Protein AF-A0A397E4D4-F1 (afdb_monomer)

InterPro domains:
  IPR000210 BTB/POZ domain [PF00651] (45-103)
  IPR000210 BTB/POZ domain [PS50097] (20-102)
  IPR011333 SKP1/BTB/POZ domain superfamily [G3DSA:3.30.710.10] (6-192)
  IPR011333 SKP1/BTB/POZ domain superfamily [SSF54695] (12-157)

Nearest PDB structures (foldseek):
  4c93-assembly1_A  TM=3.940E-01  e=4.025E-01  Saccharomyces cerevisiae
  4c8s-assembly1_B  TM=3.804E-01  e=5.516E-01  Saccharomyces cerevisiae
  4c8h-assembly1_A  TM=3.240E-01  e=3.438E-01  Saccharomyces cerevisiae
  8w7s-assembly1_H  TM=4.533E-01  e=1.279E+00  Saccharomyces cerevisiae S288C
  8kg8-assembly1_H  TM=3.779E-01  e=1.663E+00  Saccharomyces cerevisiae S2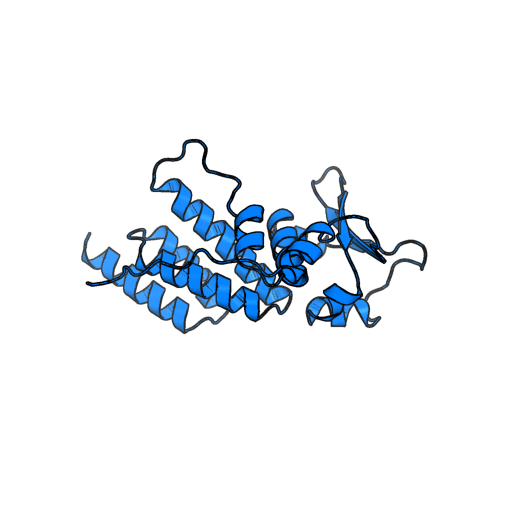88C

Structure (mmCIF, N/CA/C/O backbone):
data_AF-A0A397E4D4-F1
#
_entry.id   AF-A0A397E4D4-F1
#
loop_
_atom_site.group_PDB
_atom_site.id
_atom_site.type_symbol
_atom_site.label_atom_id
_atom_site.label_alt_id
_atom_site.label_comp_id
_atom_site.label_asym_id
_atom_site.label_entity_id
_atom_site.label_seq_id
_atom_site.pdbx_PDB_ins_code
_atom_site.Cartn_x
_atom_site.Cartn_y
_atom_site.Cartn_z
_atom_site.occupancy
_atom_site.B_iso_or_equiv
_atom_site.auth_seq_id
_atom_site.auth_comp_id
_atom_site.auth_asym_id
_atom_site.auth_atom_id
_atom_site.pdbx_PDB_model_num
ATOM 1 N N . MET A 1 1 ? 21.322 -6.255 40.403 1.00 33.38 1 MET A N 1
ATOM 2 C CA . MET A 1 1 ? 21.369 -5.119 39.459 1.00 33.38 1 MET A CA 1
ATOM 3 C C . MET A 1 1 ? 20.425 -5.434 38.308 1.00 33.38 1 MET A C 1
ATOM 5 O O . MET A 1 1 ? 20.659 -6.403 37.604 1.00 33.38 1 MET A O 1
ATOM 9 N N . ARG A 1 2 ? 19.295 -4.723 38.205 1.00 37.31 2 ARG A N 1
ATOM 10 C CA . ARG A 1 2 ? 18.320 -4.894 37.116 1.00 37.31 2 ARG A CA 1
ATOM 11 C C . ARG A 1 2 ? 18.768 -4.017 35.950 1.00 37.31 2 ARG A C 1
ATOM 13 O O . ARG A 1 2 ? 18.667 -2.799 36.045 1.00 37.31 2 ARG A O 1
ATOM 20 N N . THR A 1 3 ? 19.290 -4.625 34.894 1.00 39.25 3 THR A N 1
ATOM 21 C CA . THR A 1 3 ? 19.550 -3.940 33.626 1.00 39.25 3 THR A CA 1
ATOM 22 C C . THR A 1 3 ? 18.224 -3.724 32.897 1.00 39.25 3 THR A C 1
ATOM 24 O O . THR A 1 3 ? 17.361 -4.602 32.849 1.00 39.25 3 THR A O 1
ATOM 27 N N . GLY A 1 4 ? 18.022 -2.484 32.456 1.00 36.06 4 GLY A N 1
ATOM 28 C CA . GLY A 1 4 ? 16.760 -1.964 31.949 1.00 36.06 4 GLY A CA 1
ATOM 29 C C . GLY A 1 4 ? 16.310 -2.613 30.643 1.00 36.06 4 GLY A C 1
ATOM 30 O O . GLY A 1 4 ? 17.111 -2.994 29.794 1.00 36.06 4 GLY A O 1
ATOM 31 N N . ARG A 1 5 ? 14.987 -2.691 30.477 1.00 41.19 5 ARG A N 1
ATOM 32 C CA . ARG A 1 5 ? 14.346 -2.951 29.187 1.00 41.19 5 ARG A CA 1
ATOM 33 C C . ARG A 1 5 ? 14.555 -1.718 28.312 1.00 41.19 5 ARG A C 1
ATOM 35 O O . ARG A 1 5 ? 13.825 -0.740 28.447 1.00 41.19 5 ARG A O 1
ATOM 42 N N . HIS A 1 6 ? 15.539 -1.763 27.424 1.00 39.69 6 HIS A N 1
ATOM 43 C CA . HIS A 1 6 ? 15.533 -0.889 26.261 1.00 39.69 6 HIS A CA 1
ATOM 44 C C . HIS A 1 6 ? 14.439 -1.399 25.323 1.00 39.69 6 HIS A C 1
ATOM 46 O O . HIS A 1 6 ? 14.544 -2.484 24.757 1.00 39.69 6 HIS A O 1
ATOM 52 N N . CYS A 1 7 ? 13.350 -0.640 25.223 1.00 42.16 7 CYS A N 1
ATOM 53 C CA . CYS A 1 7 ? 12.415 -0.751 24.114 1.00 42.16 7 CYS A CA 1
ATOM 54 C C . CYS A 1 7 ? 13.240 -0.544 22.834 1.00 42.16 7 CYS A C 1
ATOM 56 O O . CYS A 1 7 ? 13.780 0.543 22.628 1.00 42.16 7 CYS A O 1
ATOM 58 N N . GLY A 1 8 ? 13.460 -1.613 22.066 1.00 39.47 8 GLY A N 1
ATOM 59 C CA . GLY A 1 8 ? 14.306 -1.579 20.879 1.00 39.47 8 GLY A CA 1
ATOM 60 C C . GLY A 1 8 ? 13.743 -0.590 19.867 1.00 39.47 8 GLY A C 1
ATOM 61 O O . GLY A 1 8 ? 12.616 -0.750 19.405 1.00 39.47 8 GLY A O 1
ATOM 62 N N . ARG A 1 9 ? 14.525 0.439 19.531 1.00 49.16 9 ARG A N 1
ATOM 63 C CA . ARG A 1 9 ? 14.296 1.253 18.335 1.00 49.16 9 ARG A CA 1
ATOM 64 C C . ARG A 1 9 ? 14.274 0.277 17.157 1.00 49.16 9 ARG A C 1
ATOM 66 O O . ARG A 1 9 ? 15.190 -0.534 17.051 1.00 49.16 9 ARG A O 1
ATOM 73 N N . LEU A 1 10 ? 13.223 0.290 16.340 1.00 57.16 10 LEU A N 1
ATOM 74 C CA . LEU A 1 10 ? 13.163 -0.544 15.139 1.00 57.16 10 LEU A CA 1
ATOM 75 C C . LEU A 1 10 ? 14.370 -0.172 14.264 1.00 57.16 10 LEU A C 1
ATOM 77 O O . LEU A 1 10 ? 14.475 0.964 13.811 1.00 57.16 10 LEU A O 1
ATOM 81 N N . VAL A 1 11 ? 15.326 -1.090 14.120 1.00 64.12 11 VAL A N 1
ATOM 82 C CA . VAL A 1 11 ? 16.494 -0.915 13.253 1.00 64.12 11 VAL A CA 1
ATOM 83 C C . VAL A 1 11 ? 16.110 -1.484 11.894 1.00 64.12 11 VAL A C 1
ATOM 85 O O . VAL A 1 11 ? 15.796 -2.668 11.788 1.00 64.12 11 VAL A O 1
ATOM 88 N N . THR A 1 12 ? 16.072 -0.621 10.883 1.00 73.38 12 THR A N 1
ATOM 89 C CA . THR A 1 12 ? 15.883 -1.013 9.481 1.00 73.38 12 THR A CA 1
ATOM 90 C C . THR A 1 12 ? 17.111 -1.810 9.015 1.00 73.38 12 THR A C 1
ATOM 92 O O . THR A 1 12 ? 18.225 -1.571 9.490 1.00 73.38 12 THR A O 1
ATOM 95 N N . SER A 1 13 ? 16.922 -2.820 8.165 1.00 84.25 13 SER A N 1
ATOM 96 C CA . SER A 1 13 ? 18.050 -3.605 7.651 1.00 84.25 13 SER A CA 1
ATOM 97 C C . SER A 1 13 ? 18.847 -2.778 6.641 1.00 84.25 13 SER A C 1
ATOM 99 O O . SER A 1 13 ? 18.295 -1.886 6.002 1.00 84.25 13 SER A O 1
ATOM 101 N N . THR A 1 14 ? 20.129 -3.098 6.450 1.00 86.75 14 THR A N 1
ATOM 102 C CA . THR A 1 14 ? 20.945 -2.450 5.408 1.00 86.75 14 THR A CA 1
ATOM 103 C C . THR A 1 14 ? 20.308 -2.616 4.031 1.00 86.75 14 THR A C 1
ATOM 105 O O . THR A 1 14 ? 20.205 -1.657 3.287 1.00 86.75 14 THR A O 1
ATOM 108 N N . PHE A 1 15 ? 19.754 -3.798 3.747 1.00 87.75 15 PHE A N 1
ATOM 109 C CA . PHE A 1 15 ? 19.008 -4.043 2.515 1.00 87.75 15 PHE A CA 1
ATOM 110 C C . PHE A 1 15 ? 17.807 -3.101 2.353 1.00 87.75 15 PHE A C 1
ATOM 112 O O . PHE A 1 15 ? 17.616 -2.542 1.283 1.00 87.75 15 PHE A O 1
ATOM 119 N N . ALA A 1 16 ? 16.998 -2.905 3.399 1.00 87.56 16 ALA A N 1
ATOM 120 C CA . ALA A 1 16 ? 15.841 -2.016 3.322 1.00 87.56 16 ALA A CA 1
ATOM 121 C C . ALA A 1 16 ? 16.255 -0.551 3.116 1.00 87.56 16 ALA A C 1
ATOM 123 O O . ALA A 1 16 ? 15.576 0.163 2.388 1.00 87.56 16 ALA A O 1
ATOM 124 N N . GLN A 1 17 ? 17.373 -0.123 3.710 1.00 87.62 17 GLN A N 1
ATOM 125 C CA . GLN A 1 17 ? 17.945 1.210 3.486 1.00 87.62 17 GLN A CA 1
ATOM 126 C C . GLN A 1 17 ? 18.444 1.378 2.050 1.00 87.62 17 GLN A C 1
ATOM 128 O O . GLN A 1 17 ? 18.128 2.374 1.402 1.00 87.62 17 GLN A O 1
ATOM 133 N N . ASP A 1 18 ? 19.179 0.389 1.542 1.00 90.94 18 ASP A N 1
ATOM 134 C CA . ASP A 1 18 ? 19.688 0.397 0.172 1.00 90.94 18 ASP A CA 1
ATOM 135 C C . ASP A 1 18 ? 18.515 0.431 -0.820 1.00 90.94 18 ASP A C 1
ATOM 137 O O . ASP A 1 18 ? 18.470 1.283 -1.705 1.00 90.94 18 ASP A O 1
ATOM 141 N N . MET A 1 19 ? 17.497 -0.410 -0.613 1.00 92.62 19 MET A N 1
ATOM 142 C CA . MET A 1 19 ? 16.293 -0.426 -1.447 1.00 92.62 19 MET A CA 1
ATOM 143 C C . MET A 1 19 ? 15.463 0.854 -1.333 1.00 92.62 19 MET A C 1
ATOM 145 O O . MET A 1 19 ? 14.856 1.265 -2.318 1.00 92.62 19 MET A O 1
ATOM 149 N N . ALA A 1 20 ? 15.449 1.517 -0.173 1.00 90.31 20 ALA A N 1
ATOM 150 C CA . ALA A 1 20 ? 14.788 2.810 -0.017 1.00 90.31 20 ALA A CA 1
ATOM 151 C C . ALA A 1 20 ? 15.443 3.905 -0.873 1.00 90.31 20 ALA A C 1
ATOM 153 O O . ALA A 1 20 ? 14.743 4.813 -1.310 1.00 90.31 20 ALA A O 1
ATOM 154 N N . SER A 1 21 ? 16.753 3.814 -1.140 1.00 90.06 21 SER A N 1
ATOM 155 C CA . SER A 1 21 ? 17.476 4.801 -1.957 1.00 90.06 21 SER A CA 1
ATOM 156 C C . SER A 1 21 ? 17.149 4.737 -3.456 1.00 90.06 21 SER A C 1
ATOM 158 O O . SER A 1 21 ? 17.231 5.753 -4.141 1.00 90.06 21 SER A O 1
ATOM 160 N N . VAL A 1 22 ? 16.734 3.566 -3.949 1.00 92.62 22 VAL A N 1
ATOM 161 C CA . VAL A 1 22 ? 16.299 3.338 -5.343 1.00 92.62 22 VAL A CA 1
ATOM 162 C C . VAL A 1 22 ? 14.776 3.326 -5.502 1.00 92.62 22 VAL A C 1
ATOM 164 O O . VAL A 1 22 ? 14.260 3.410 -6.617 1.00 92.62 22 VAL A O 1
ATOM 167 N N . ALA A 1 23 ? 14.023 3.231 -4.408 1.00 91.75 23 ALA A N 1
ATOM 168 C CA . ALA A 1 23 ? 12.570 3.276 -4.451 1.00 91.75 23 ALA A CA 1
ATOM 169 C C . ALA A 1 23 ? 12.077 4.636 -4.968 1.00 91.75 23 ALA A C 1
ATOM 171 O O . ALA A 1 23 ? 12.517 5.687 -4.510 1.00 91.75 23 ALA A O 1
ATOM 172 N N . LEU A 1 24 ? 11.134 4.606 -5.917 1.00 91.88 24 LEU A N 1
ATOM 173 C CA . LEU A 1 24 ? 10.521 5.801 -6.512 1.00 91.88 24 LEU A CA 1
ATOM 174 C C . LEU A 1 24 ? 11.521 6.759 -7.189 1.00 91.88 24 LEU A C 1
ATOM 176 O O . LEU A 1 24 ? 11.182 7.915 -7.457 1.00 91.88 24 LEU A O 1
ATOM 180 N N . THR A 1 25 ? 12.727 6.292 -7.519 1.00 93.31 25 THR A N 1
ATOM 181 C CA . THR A 1 25 ? 13.698 7.045 -8.319 1.00 93.31 25 THR A CA 1
ATOM 182 C C . THR A 1 25 ? 13.733 6.518 -9.752 1.00 93.31 25 THR A C 1
ATOM 184 O O . THR A 1 25 ? 13.323 5.397 -10.040 1.00 93.31 25 THR A O 1
ATOM 187 N N . ALA A 1 26 ? 14.208 7.345 -10.685 1.00 92.94 26 ALA A N 1
ATOM 188 C CA . ALA A 1 26 ? 14.376 6.938 -12.081 1.00 92.94 26 ALA A CA 1
ATOM 189 C C . ALA A 1 26 ? 15.614 6.045 -12.302 1.00 92.94 26 ALA A C 1
ATOM 191 O O . ALA A 1 26 ? 15.879 5.628 -13.429 1.00 92.94 26 ALA A O 1
ATOM 192 N N . GLU A 1 27 ? 16.404 5.790 -11.257 1.00 93.38 27 GLU A N 1
ATOM 193 C CA . GLU A 1 27 ? 17.611 4.980 -11.347 1.00 93.38 27 GLU A CA 1
ATOM 194 C C . GLU A 1 27 ? 17.226 3.523 -11.618 1.00 93.38 27 GLU A C 1
ATOM 196 O O . GLU A 1 27 ? 16.555 2.916 -10.803 1.00 93.38 27 GLU A O 1
ATOM 201 N N . PHE A 1 28 ? 17.629 2.985 -12.776 1.00 89.94 28 PHE A N 1
ATOM 202 C CA . PHE A 1 28 ? 17.273 1.644 -13.275 1.00 89.94 28 PHE A CA 1
ATOM 203 C C . PHE A 1 28 ? 15.773 1.366 -13.472 1.00 89.94 28 PHE A C 1
ATOM 205 O O . PHE A 1 28 ? 15.412 0.227 -13.777 1.00 89.94 28 PHE A O 1
ATOM 212 N N . ALA A 1 29 ? 14.917 2.387 -13.380 1.00 92.62 29 ALA A N 1
ATOM 213 C CA . ALA A 1 29 ? 13.488 2.240 -13.612 1.00 92.62 29 ALA A CA 1
ATOM 214 C C . ALA A 1 29 ? 13.212 1.737 -15.038 1.00 92.62 29 ALA A C 1
ATOM 216 O O . ALA A 1 29 ? 13.740 2.264 -16.022 1.00 92.62 29 ALA A O 1
ATOM 217 N N . ASP A 1 30 ? 12.371 0.714 -15.143 1.00 90.81 30 ASP A N 1
ATOM 218 C CA . ASP A 1 30 ? 11.963 0.077 -16.399 1.00 90.81 30 ASP A CA 1
ATOM 219 C C . ASP A 1 30 ? 10.449 0.198 -16.646 1.00 90.81 30 ASP A C 1
ATOM 221 O O . ASP A 1 30 ? 9.927 -0.323 -17.635 1.00 90.81 30 ASP A O 1
ATOM 225 N N . THR A 1 31 ? 9.737 0.899 -15.759 1.00 91.00 31 THR A N 1
ATOM 226 C CA . THR A 1 31 ? 8.322 1.240 -15.896 1.00 91.00 31 THR A CA 1
ATOM 227 C C . THR A 1 31 ? 7.971 2.491 -15.086 1.00 91.00 31 THR A C 1
ATOM 229 O O . THR A 1 31 ? 8.672 2.862 -14.143 1.00 91.00 31 THR A O 1
ATOM 232 N N . TRP A 1 32 ? 6.882 3.158 -15.464 1.00 93.56 32 TRP A N 1
ATOM 233 C CA . TRP A 1 32 ? 6.385 4.368 -14.814 1.00 93.56 32 TRP A CA 1
ATOM 234 C C . TRP A 1 32 ? 4.891 4.232 -14.566 1.00 93.56 32 TRP A C 1
ATOM 236 O O . TRP A 1 32 ? 4.182 3.640 -15.371 1.00 93.56 32 TRP A O 1
ATOM 246 N N . PHE A 1 33 ? 4.394 4.803 -13.479 1.00 93.50 33 PHE A N 1
ATOM 247 C CA . PHE A 1 33 ? 2.968 5.003 -13.279 1.00 93.50 33 PHE A CA 1
ATOM 248 C C . PHE A 1 33 ? 2.602 6.434 -13.631 1.00 93.50 33 PHE A C 1
ATOM 250 O O . PHE A 1 33 ? 3.223 7.371 -13.134 1.00 93.50 33 PHE A O 1
ATOM 257 N N . ASP A 1 34 ? 1.575 6.584 -14.454 1.00 92.88 34 ASP A N 1
ATOM 258 C CA . ASP A 1 34 ? 1.010 7.870 -14.827 1.00 92.88 34 ASP A CA 1
ATOM 259 C C . ASP A 1 34 ? -0.222 8.116 -13.949 1.00 92.88 34 ASP A C 1
ATOM 261 O O . ASP A 1 34 ? -1.277 7.501 -14.147 1.00 92.88 34 ASP A O 1
ATOM 265 N N . TRP A 1 35 ? -0.072 8.987 -12.951 1.00 92.56 35 TRP A N 1
ATOM 266 C CA . TRP A 1 35 ? -1.125 9.340 -12.002 1.00 92.56 35 TRP A CA 1
ATOM 267 C C . TRP A 1 35 ? -1.724 10.713 -12.335 1.00 92.56 35 TRP A C 1
ATOM 269 O O . TRP A 1 35 ? -0.981 11.693 -12.333 1.00 92.56 35 TRP A O 1
ATOM 279 N N . PRO A 1 36 ? -3.032 10.837 -12.613 1.00 90.12 36 PRO A N 1
ATOM 280 C CA . PRO A 1 36 ? -3.638 12.142 -12.873 1.00 90.12 36 PRO A CA 1
ATOM 281 C C . PRO A 1 36 ? -3.675 12.967 -11.577 1.00 90.12 36 PRO A C 1
ATOM 283 O O . PRO A 1 36 ? -4.245 12.536 -10.578 1.00 90.12 36 PRO A O 1
ATOM 286 N N . ALA A 1 37 ? -3.007 14.119 -11.580 1.00 75.81 37 ALA A N 1
ATOM 287 C CA . ALA A 1 37 ? -2.856 14.991 -10.416 1.00 75.81 37 ALA A CA 1
ATOM 288 C C . ALA A 1 37 ? -4.060 15.929 -10.225 1.00 75.81 37 ALA A C 1
ATOM 290 O O . ALA A 1 37 ? -4.366 16.309 -9.097 1.00 75.81 37 ALA A O 1
ATOM 291 N N . ASP A 1 38 ? -4.714 16.310 -11.325 1.00 71.62 38 ASP A N 1
ATOM 292 C CA . ASP A 1 38 ? -5.811 17.276 -11.375 1.00 71.62 38 ASP A CA 1
ATOM 293 C C . ASP A 1 38 ? -6.651 17.140 -12.664 1.00 71.62 38 ASP A C 1
ATOM 295 O O . ASP A 1 38 ? -6.307 16.403 -13.595 1.00 71.62 38 ASP A O 1
ATOM 299 N N . ASP A 1 39 ? -7.766 17.877 -12.716 1.00 65.44 39 ASP A N 1
ATOM 300 C CA . ASP A 1 39 ? -8.645 17.983 -13.891 1.00 65.44 39 ASP A CA 1
ATOM 301 C C . ASP A 1 39 ? -7.986 18.733 -15.071 1.00 65.44 39 ASP A C 1
ATOM 303 O O . ASP A 1 39 ? -8.475 18.660 -16.201 1.00 65.44 39 ASP A O 1
ATOM 307 N N . ASP A 1 40 ? -6.864 19.425 -14.832 1.00 68.50 40 ASP A N 1
ATOM 308 C CA . ASP A 1 40 ? -6.110 20.182 -15.841 1.00 68.50 40 ASP A CA 1
ATOM 309 C C . ASP A 1 40 ? -5.211 19.276 -16.708 1.00 68.50 40 ASP A C 1
ATOM 311 O O . ASP A 1 40 ? -4.554 19.736 -17.650 1.00 68.50 40 ASP A O 1
ATOM 315 N N . GLY A 1 41 ? -5.214 17.967 -16.433 1.00 69.56 41 GLY A N 1
ATOM 316 C CA . GLY A 1 41 ? -4.484 16.960 -17.197 1.00 69.56 41 GLY A CA 1
ATOM 317 C C . GLY A 1 41 ? -3.013 16.844 -16.804 1.00 69.56 41 GLY A C 1
ATOM 318 O O . GLY A 1 41 ? -2.234 16.245 -17.555 1.00 69.56 41 GLY A O 1
ATOM 319 N N . LEU A 1 42 ? -2.611 17.393 -15.652 1.00 81.31 42 LEU A N 1
ATOM 320 C CA . LEU A 1 42 ? -1.273 17.178 -15.120 1.00 81.31 42 LEU A CA 1
ATOM 321 C C . LEU A 1 42 ? -1.136 15.722 -14.661 1.00 81.31 42 LEU A C 1
ATOM 323 O O . LEU A 1 42 ? -2.008 15.163 -14.000 1.00 81.31 42 LEU A O 1
ATOM 327 N N . VAL A 1 43 ? -0.010 15.099 -15.005 1.00 88.31 43 VAL A N 1
ATOM 328 C CA . VAL A 1 43 ? 0.281 13.706 -14.654 1.00 88.31 43 VAL A CA 1
ATOM 329 C C . VAL A 1 43 ? 1.521 13.656 -13.772 1.00 88.31 43 VAL A C 1
ATOM 331 O O . VAL A 1 43 ? 2.602 14.084 -14.183 1.00 88.31 43 VAL A O 1
ATOM 334 N N . VAL A 1 44 ? 1.386 13.093 -12.572 1.00 91.19 44 VAL A N 1
ATOM 335 C CA . VAL A 1 44 ? 2.523 12.691 -11.741 1.00 91.19 44 VAL A CA 1
ATOM 336 C C . VAL A 1 44 ? 3.064 11.376 -12.291 1.00 91.19 44 VAL A C 1
ATOM 338 O O . VAL A 1 44 ? 2.392 10.347 -12.236 1.00 91.19 44 VAL A O 1
ATOM 341 N N . LYS A 1 45 ? 4.293 11.407 -12.814 1.00 92.56 45 LYS A N 1
ATOM 342 C CA . LYS A 1 45 ? 5.019 10.196 -13.208 1.00 92.56 45 LYS A CA 1
ATOM 343 C C . LYS A 1 45 ? 5.781 9.619 -12.024 1.00 92.56 45 LYS A C 1
ATOM 345 O O . LYS A 1 45 ? 6.649 10.286 -11.464 1.00 92.56 45 LYS A O 1
ATOM 350 N N . ILE A 1 46 ? 5.494 8.368 -11.684 1.00 94.50 46 ILE A N 1
ATOM 351 C CA . ILE A 1 46 ? 6.132 7.654 -10.575 1.00 94.50 46 ILE A CA 1
ATOM 352 C C . ILE A 1 46 ? 6.981 6.521 -11.160 1.00 94.50 46 ILE A C 1
ATOM 354 O O . ILE A 1 46 ? 6.414 5.573 -11.703 1.00 94.50 46 ILE A O 1
ATOM 358 N N . PRO A 1 47 ? 8.318 6.594 -11.099 1.00 95.19 47 PRO 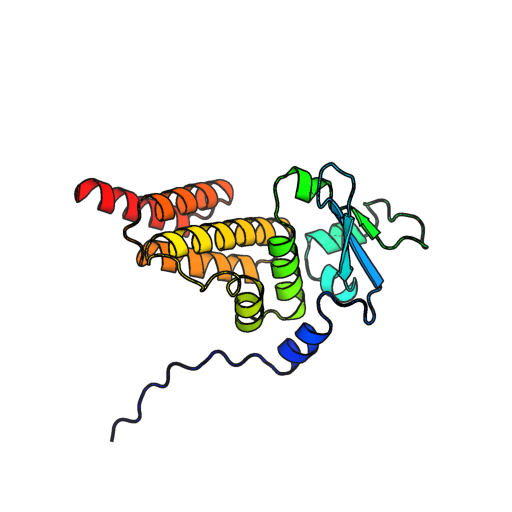A N 1
ATOM 359 C CA . PRO A 1 47 ? 9.173 5.537 -11.626 1.00 95.19 47 PRO A CA 1
ATOM 360 C C . PRO A 1 47 ? 9.127 4.290 -10.730 1.00 95.19 47 PRO A C 1
ATOM 362 O O . PRO A 1 47 ? 8.979 4.383 -9.507 1.00 95.19 47 PRO A O 1
ATOM 365 N N . ALA A 1 48 ? 9.255 3.115 -11.342 1.00 95.31 48 ALA A N 1
ATOM 366 C CA . ALA A 1 48 ? 9.268 1.842 -10.639 1.00 95.31 48 ALA A CA 1
ATOM 367 C C . ALA A 1 48 ? 10.058 0.765 -11.402 1.00 95.31 48 ALA A C 1
ATOM 369 O O . ALA A 1 48 ? 10.514 0.961 -12.528 1.00 95.31 48 ALA A O 1
ATOM 370 N N . HIS A 1 49 ? 10.198 -0.392 -10.755 1.00 94.06 49 HIS A N 1
ATOM 371 C CA . HIS A 1 49 ? 10.947 -1.538 -11.243 1.00 94.06 49 HIS A CA 1
ATOM 372 C C . HIS A 1 49 ? 10.028 -2.751 -11.341 1.00 94.06 49 HIS A C 1
ATOM 374 O O . HIS A 1 49 ? 9.530 -3.240 -10.321 1.00 94.06 49 HIS A O 1
ATOM 380 N N . ARG A 1 50 ? 9.830 -3.288 -12.546 1.00 92.25 50 ARG A N 1
ATOM 381 C CA . ARG A 1 50 ? 8.946 -4.439 -12.802 1.00 92.25 50 ARG A CA 1
ATOM 382 C C . ARG A 1 50 ? 9.307 -5.642 -11.937 1.00 92.25 50 ARG A C 1
ATOM 384 O O . ARG A 1 50 ? 8.412 -6.330 -11.460 1.00 92.25 50 ARG A O 1
ATOM 391 N N . VAL A 1 51 ? 10.602 -5.861 -11.687 1.00 91.94 51 VAL A N 1
ATOM 392 C CA . VAL A 1 51 ? 11.085 -6.953 -10.825 1.00 91.94 51 VAL A CA 1
ATOM 393 C C . VAL A 1 51 ? 10.551 -6.857 -9.393 1.00 91.94 51 VAL A C 1
ATOM 395 O O . VAL A 1 51 ? 10.223 -7.881 -8.809 1.00 91.94 51 VAL A O 1
ATOM 398 N N . VAL A 1 52 ? 10.404 -5.644 -8.850 1.00 94.50 52 VAL A N 1
ATOM 399 C CA . VAL A 1 52 ? 9.822 -5.423 -7.516 1.00 94.50 52 VAL A CA 1
ATOM 400 C C . VAL A 1 52 ? 8.300 -5.525 -7.583 1.00 94.50 52 VAL A C 1
ATOM 402 O O . VAL A 1 52 ? 7.673 -6.123 -6.713 1.00 94.50 52 VAL A O 1
ATOM 405 N N . LEU A 1 53 ? 7.691 -4.970 -8.635 1.00 93.62 53 LEU A N 1
ATOM 406 C CA . LEU A 1 53 ? 6.237 -4.948 -8.793 1.00 93.62 53 LEU A CA 1
ATOM 407 C C . LEU A 1 53 ? 5.629 -6.351 -8.917 1.00 93.62 53 LEU A C 1
ATOM 409 O O . LEU A 1 53 ? 4.572 -6.601 -8.343 1.00 93.62 53 LEU A O 1
ATOM 413 N N . CYS A 1 54 ? 6.291 -7.271 -9.620 1.00 91.44 54 CYS A N 1
ATOM 414 C CA . CYS A 1 54 ? 5.804 -8.638 -9.836 1.00 91.44 54 CYS A CA 1
ATOM 415 C C . CYS A 1 54 ? 5.609 -9.461 -8.549 1.00 91.44 54 CYS A C 1
ATOM 417 O O . CYS A 1 54 ? 4.937 -10.488 -8.600 1.00 91.44 54 CYS A O 1
ATOM 419 N N . GLU A 1 55 ? 6.144 -9.020 -7.409 1.00 90.94 55 GLU A N 1
ATOM 420 C CA . GLU A 1 55 ? 5.879 -9.646 -6.107 1.00 90.94 55 GLU A CA 1
ATOM 421 C C . GLU A 1 55 ? 4.439 -9.397 -5.621 1.00 90.94 55 GLU A C 1
ATOM 423 O O . GLU A 1 55 ? 3.896 -10.186 -4.847 1.00 90.94 55 GLU A O 1
ATOM 428 N N . ALA A 1 56 ? 3.786 -8.325 -6.085 1.00 94.00 56 ALA A N 1
ATOM 429 C CA . ALA A 1 56 ? 2.389 -8.049 -5.769 1.00 94.00 56 ALA A CA 1
ATOM 430 C C . ALA A 1 56 ? 1.449 -8.701 -6.800 1.00 94.00 56 ALA A C 1
ATOM 432 O O . ALA A 1 56 ? 1.586 -8.443 -8.002 1.00 94.00 56 ALA A O 1
ATOM 433 N N . PRO A 1 57 ? 0.427 -9.470 -6.370 1.00 93.12 57 PRO A N 1
ATOM 434 C CA . PRO A 1 57 ? -0.503 -10.148 -7.278 1.00 93.12 57 PRO A CA 1
ATOM 435 C C . PRO A 1 57 ? -1.189 -9.221 -8.289 1.00 93.12 57 PRO A C 1
ATOM 437 O O . PRO A 1 57 ? -1.407 -9.610 -9.443 1.00 93.12 57 PRO A O 1
ATOM 440 N N . TYR A 1 58 ? -1.513 -7.994 -7.869 1.00 92.12 58 TYR A N 1
ATOM 441 C CA . TYR A 1 58 ? -2.131 -6.982 -8.724 1.00 92.12 58 TYR A CA 1
ATOM 442 C C . TYR A 1 58 ? -1.235 -6.634 -9.921 1.00 92.12 58 TYR A C 1
ATOM 444 O O . TYR A 1 58 ? -1.648 -6.769 -11.077 1.00 92.12 58 TYR A O 1
ATOM 452 N N . PHE A 1 59 ? 0.020 -6.259 -9.661 1.00 92.00 59 PHE A N 1
ATOM 453 C CA . PHE A 1 59 ? 0.953 -5.885 -10.720 1.00 92.00 59 PHE A CA 1
ATOM 454 C C . PHE A 1 59 ? 1.449 -7.093 -11.509 1.00 92.00 59 PHE A C 1
ATOM 456 O O . PHE A 1 59 ? 1.575 -6.990 -12.724 1.00 92.00 59 PHE A O 1
ATOM 463 N N . ALA A 1 60 ? 1.646 -8.255 -10.882 1.00 90.19 60 ALA A N 1
ATOM 464 C CA . ALA A 1 60 ? 1.952 -9.490 -11.604 1.00 90.19 60 ALA A CA 1
ATOM 465 C C . ALA A 1 60 ? 0.880 -9.792 -12.665 1.00 90.19 60 ALA A C 1
ATOM 467 O O . ALA A 1 60 ? 1.192 -10.085 -13.821 1.00 90.19 60 ALA A O 1
ATOM 468 N N . SER A 1 61 ? -0.397 -9.642 -12.298 1.00 88.19 61 SER A N 1
ATOM 469 C CA . SER A 1 61 ? -1.520 -9.817 -13.223 1.00 88.19 61 SER A CA 1
ATOM 470 C C . SER A 1 61 ? -1.516 -8.760 -14.329 1.00 88.19 61 SER A C 1
ATOM 472 O O . SER A 1 61 ? -1.668 -9.108 -15.502 1.00 88.19 61 SER A O 1
ATOM 474 N N . MET A 1 62 ? -1.293 -7.492 -13.974 1.00 85.19 62 MET A N 1
ATOM 475 C CA . MET A 1 62 ? -1.211 -6.374 -14.920 1.00 85.19 62 MET A CA 1
ATOM 476 C C . MET A 1 62 ? -0.079 -6.561 -15.946 1.00 85.19 62 MET A C 1
ATOM 478 O O . MET A 1 62 ? -0.313 -6.446 -17.148 1.00 85.19 62 MET A O 1
ATOM 482 N N . LEU A 1 63 ? 1.122 -6.915 -15.479 1.00 83.06 63 LEU A N 1
ATOM 483 C CA . LEU A 1 63 ? 2.348 -7.047 -16.273 1.00 83.06 63 LEU A CA 1
ATOM 484 C C . LEU A 1 63 ? 2.431 -8.368 -17.057 1.00 83.06 63 LEU A C 1
ATOM 486 O O . LEU A 1 63 ? 3.226 -8.476 -17.987 1.00 83.06 63 LEU A O 1
ATOM 490 N N . SER A 1 64 ? 1.603 -9.367 -16.731 1.00 80.50 64 SER A N 1
ATOM 491 C CA . SER A 1 64 ? 1.554 -10.661 -17.439 1.00 80.50 64 SER A CA 1
ATOM 492 C C . SER A 1 64 ? 0.915 -10.615 -18.842 1.00 80.50 64 SER A C 1
ATOM 494 O O . SER A 1 64 ? 0.769 -11.655 -19.484 1.00 80.50 64 SER A O 1
ATOM 496 N N . GLY A 1 65 ? 0.551 -9.429 -19.349 1.00 64.44 65 GLY A N 1
ATOM 497 C CA . GLY A 1 65 ? 0.150 -9.230 -20.750 1.00 64.44 65 GLY A CA 1
ATOM 498 C C . GLY A 1 65 ? -1.357 -9.227 -21.027 1.00 64.44 65 GLY A C 1
ATOM 499 O O . GLY A 1 65 ? -1.767 -9.355 -22.179 1.00 64.44 65 GLY A O 1
ATOM 500 N N . ARG A 1 66 ? -2.207 -9.075 -20.000 1.00 55.62 66 ARG A N 1
ATOM 501 C CA . ARG A 1 66 ? -3.660 -8.848 -20.188 1.00 55.62 66 ARG A CA 1
ATOM 502 C C . ARG A 1 66 ? -4.041 -7.373 -20.300 1.00 55.62 66 ARG A C 1
ATOM 504 O O . ARG A 1 66 ? -5.116 -7.068 -20.810 1.00 55.62 66 ARG A O 1
ATOM 511 N N . PHE A 1 67 ? -3.175 -6.475 -19.845 1.00 55.66 67 PHE A N 1
ATOM 512 C CA . PHE A 1 67 ? -3.314 -5.040 -20.048 1.00 55.66 67 PHE A CA 1
ATOM 513 C C . PHE A 1 67 ? -2.492 -4.638 -21.272 1.00 55.66 67 PHE A C 1
ATOM 515 O O . PHE A 1 67 ? -1.378 -5.128 -21.447 1.00 55.66 67 PHE A O 1
ATOM 522 N N . ARG A 1 68 ? -3.053 -3.789 -22.147 1.00 53.06 68 ARG A N 1
ATOM 523 C CA . ARG A 1 68 ? -2.306 -3.190 -23.262 1.00 53.06 68 ARG A CA 1
ATOM 524 C C . ARG A 1 68 ? -1.146 -2.410 -22.652 1.00 53.06 68 ARG A C 1
ATOM 526 O O . ARG A 1 68 ? -1.350 -1.283 -22.217 1.00 53.06 68 ARG A O 1
ATOM 533 N N . GLU A 1 69 ? 0.044 -3.002 -22.631 1.00 53.53 69 GLU A N 1
ATOM 534 C CA . GLU A 1 69 ? 1.267 -2.211 -22.611 1.00 53.53 69 GLU A CA 1
ATOM 535 C C . GLU A 1 69 ? 1.117 -1.227 -23.778 1.00 53.53 69 GLU A C 1
ATOM 537 O O . GLU A 1 69 ? 0.857 -1.633 -24.922 1.00 53.53 69 GLU A O 1
ATOM 542 N N . ALA A 1 70 ? 1.169 0.075 -23.486 1.00 51.91 70 ALA A N 1
ATOM 543 C CA . ALA A 1 70 ? 1.441 1.040 -24.535 1.00 51.91 70 ALA A CA 1
ATOM 544 C C . ALA A 1 70 ? 2.724 0.567 -25.243 1.00 51.91 70 ALA A C 1
ATOM 546 O O . ALA A 1 70 ? 3.527 -0.168 -24.667 1.00 51.91 70 ALA A O 1
ATOM 547 N N . SER A 1 71 ? 2.834 0.844 -26.543 1.00 51.38 71 SER A N 1
ATOM 548 C CA . SER A 1 71 ? 3.935 0.380 -27.403 1.00 51.38 71 SER A CA 1
ATOM 549 C C . SER A 1 71 ? 5.276 0.349 -26.671 1.00 51.38 71 SER A C 1
ATOM 551 O O . SER A 1 71 ? 5.509 1.237 -25.875 1.00 51.38 71 SER A O 1
ATOM 553 N N . ARG A 1 72 ? 6.170 -0.591 -26.999 1.00 50.56 72 ARG A N 1
ATOM 554 C CA . ARG A 1 72 ? 7.519 -0.800 -26.415 1.00 50.56 72 ARG A CA 1
ATOM 555 C C . ARG A 1 72 ? 8.341 0.450 -26.014 1.00 50.56 72 ARG A C 1
ATOM 557 O O . ARG A 1 72 ? 9.252 0.302 -25.211 1.00 50.56 72 ARG A O 1
ATOM 564 N N . ASP A 1 73 ? 8.039 1.621 -26.573 1.00 54.03 73 ASP A N 1
ATOM 565 C CA . ASP A 1 73 ? 8.650 2.923 -26.281 1.00 54.03 73 ASP A CA 1
ATOM 566 C C . ASP A 1 73 ? 7.986 3.705 -25.120 1.00 54.03 73 ASP A C 1
ATOM 568 O O . ASP A 1 73 ? 8.536 4.705 -24.668 1.00 54.03 73 ASP A O 1
ATOM 572 N N . ASP A 1 74 ? 6.831 3.264 -24.619 1.00 64.31 74 ASP A N 1
ATOM 573 C CA . ASP A 1 74 ? 6.045 3.900 -23.560 1.00 64.31 74 ASP A CA 1
ATOM 574 C C . ASP A 1 74 ? 5.750 2.878 -22.449 1.00 64.31 74 ASP A C 1
ATOM 576 O O . ASP A 1 74 ? 4.708 2.229 -22.406 1.00 64.31 74 ASP A O 1
ATOM 580 N N . ALA A 1 75 ? 6.716 2.695 -21.545 1.00 77.25 75 ALA A N 1
ATOM 581 C CA . ALA A 1 75 ? 6.612 1.791 -20.393 1.00 77.25 75 ALA A CA 1
ATOM 582 C C . ALA A 1 75 ? 5.742 2.361 -19.247 1.00 77.25 75 ALA A C 1
ATOM 584 O O . ALA A 1 75 ? 5.887 1.949 -18.088 1.00 77.25 75 ALA A O 1
ATOM 585 N N . SER A 1 76 ? 4.874 3.328 -19.561 1.00 86.31 76 SER A N 1
ATOM 586 C CA . SER A 1 76 ? 3.947 3.961 -18.629 1.00 86.31 76 SER A CA 1
ATOM 587 C C . SER A 1 76 ? 2.671 3.132 -18.439 1.00 86.31 76 SER A C 1
ATOM 589 O O . SER A 1 76 ? 2.067 2.613 -19.380 1.00 86.31 76 SER A O 1
ATOM 591 N N . LEU A 1 77 ? 2.232 3.038 -17.189 1.00 87.94 77 LEU A N 1
ATOM 592 C CA . LEU A 1 77 ? 1.019 2.373 -16.740 1.00 87.94 77 LEU A CA 1
ATOM 593 C C . LEU A 1 77 ? 0.058 3.438 -16.212 1.00 87.94 77 LEU A C 1
ATOM 595 O O . LEU A 1 77 ? 0.349 4.115 -15.228 1.00 87.94 77 LEU A O 1
ATOM 599 N N . SER A 1 78 ? -1.101 3.587 -16.851 1.00 88.69 78 SER A N 1
ATOM 600 C CA . SER A 1 78 ? -2.101 4.565 -16.412 1.00 88.69 78 SER A CA 1
ATOM 601 C C . SER A 1 78 ? -2.771 4.132 -15.107 1.00 88.69 78 SER A C 1
ATOM 603 O O . SER A 1 78 ? -3.375 3.060 -15.050 1.00 88.69 78 SER A O 1
ATOM 605 N N . MET A 1 79 ? -2.722 4.995 -14.089 1.00 91.50 79 MET A N 1
ATOM 606 C CA . MET A 1 79 ? -3.400 4.814 -12.797 1.00 91.50 79 MET A CA 1
ATOM 607 C C . MET A 1 79 ? -4.720 5.595 -12.707 1.00 91.50 79 MET A C 1
ATOM 609 O O . MET A 1 79 ? -5.267 5.772 -11.622 1.00 91.50 79 MET A O 1
ATOM 613 N N . ALA A 1 80 ? -5.276 6.035 -13.843 1.00 88.88 80 ALA A N 1
ATOM 614 C CA . ALA A 1 80 ? -6.498 6.840 -13.873 1.00 88.88 80 ALA A CA 1
ATOM 615 C C . ALA A 1 80 ? -7.698 6.159 -13.192 1.00 88.88 80 ALA A C 1
ATOM 617 O O . ALA A 1 80 ? -8.497 6.839 -12.563 1.00 88.88 80 ALA A O 1
ATOM 618 N N . GLY A 1 81 ? -7.801 4.826 -13.270 1.00 88.44 81 GLY A N 1
ATOM 619 C CA . GLY A 1 81 ? -8.838 4.075 -12.555 1.00 88.44 81 GLY A CA 1
ATOM 620 C C . GLY A 1 81 ? -8.710 4.193 -11.033 1.00 88.44 81 GLY A C 1
ATOM 621 O O . GLY A 1 81 ? -9.683 4.518 -10.370 1.00 88.44 81 GLY A O 1
ATOM 622 N N . MET A 1 82 ? -7.498 4.022 -10.492 1.00 90.56 82 MET A N 1
ATOM 623 C CA . MET A 1 82 ? -7.245 4.165 -9.051 1.00 90.56 82 MET A CA 1
ATOM 624 C C . MET A 1 82 ? -7.502 5.592 -8.562 1.00 90.56 82 MET A C 1
ATOM 626 O O . MET A 1 82 ? -8.101 5.781 -7.507 1.00 90.56 82 MET A O 1
ATOM 630 N N . ALA A 1 83 ? -7.075 6.593 -9.333 1.00 89.81 83 ALA A N 1
ATOM 631 C CA . ALA A 1 83 ? -7.324 7.990 -8.996 1.00 89.81 83 ALA A CA 1
ATOM 632 C C . ALA A 1 83 ? -8.824 8.337 -9.053 1.00 89.81 83 ALA A C 1
ATOM 634 O O . ALA A 1 83 ? -9.327 9.029 -8.173 1.00 89.81 83 ALA A O 1
ATOM 635 N N . ALA A 1 84 ? -9.559 7.816 -10.044 1.00 88.88 84 ALA A N 1
ATOM 636 C CA . ALA A 1 84 ? -11.009 7.997 -10.149 1.00 88.88 84 ALA A CA 1
ATOM 637 C C . ALA A 1 84 ? -11.780 7.334 -8.994 1.00 88.88 84 ALA A C 1
ATOM 639 O O . ALA A 1 84 ? -12.831 7.837 -8.598 1.00 88.88 84 ALA A O 1
ATOM 640 N N . ASP A 1 85 ? -11.236 6.258 -8.419 1.00 89.00 85 ASP A N 1
ATOM 641 C CA . ASP A 1 85 ? -11.759 5.618 -7.206 1.00 89.00 85 ASP A CA 1
ATOM 642 C C . ASP A 1 85 ? -11.449 6.421 -5.921 1.00 89.00 85 ASP A C 1
ATOM 644 O O . ASP A 1 85 ? -11.803 5.997 -4.820 1.00 89.00 85 ASP A O 1
ATOM 648 N N . GLY A 1 86 ? -10.817 7.595 -6.044 1.00 87.62 86 GLY A N 1
ATOM 649 C CA . GLY A 1 86 ? -10.529 8.505 -4.935 1.00 87.62 86 GLY A CA 1
ATOM 650 C C . GLY A 1 86 ? -9.289 8.135 -4.124 1.00 87.62 86 GLY A C 1
ATOM 651 O O . GLY A 1 86 ? -9.123 8.641 -3.017 1.00 87.62 86 GLY A O 1
ATOM 652 N N . MET A 1 87 ? -8.427 7.254 -4.642 1.00 89.12 87 MET A N 1
ATOM 653 C CA . MET A 1 87 ? -7.157 6.951 -3.985 1.00 89.12 87 MET A CA 1
ATOM 654 C C . MET A 1 87 ? -6.209 8.147 -4.077 1.00 89.12 87 MET A C 1
ATOM 656 O O . MET A 1 87 ? -6.195 8.873 -5.070 1.00 89.12 87 MET A O 1
ATOM 660 N N . ASP A 1 88 ? -5.383 8.320 -3.050 1.00 89.62 88 ASP A N 1
ATOM 661 C CA . ASP A 1 88 ? -4.371 9.368 -3.004 1.00 89.62 88 ASP A CA 1
ATOM 662 C C . ASP A 1 88 ? -3.011 8.882 -3.542 1.00 89.62 88 ASP A C 1
ATOM 664 O O . ASP A 1 88 ? -2.584 7.742 -3.316 1.00 89.62 88 ASP A O 1
ATOM 668 N N . VAL A 1 89 ? -2.308 9.771 -4.249 1.00 91.12 89 VAL A N 1
ATOM 669 C CA . VAL A 1 89 ? -1.012 9.469 -4.873 1.00 91.12 89 VAL A CA 1
ATOM 670 C C . VAL A 1 89 ? 0.080 9.185 -3.841 1.00 91.12 89 VAL A C 1
ATOM 672 O O . VAL A 1 89 ? 0.918 8.308 -4.061 1.00 91.12 89 VAL A O 1
ATOM 675 N N . TYR A 1 90 ? 0.071 9.873 -2.698 1.00 89.75 90 TYR A N 1
ATOM 676 C CA . TYR A 1 90 ? 1.055 9.672 -1.637 1.00 89.75 90 TYR A CA 1
ATOM 677 C C . TYR A 1 90 ? 0.811 8.351 -0.910 1.00 89.75 90 TYR A C 1
ATOM 679 O O . TYR A 1 90 ? 1.766 7.655 -0.562 1.00 89.75 90 TYR A O 1
ATOM 687 N N . VAL A 1 91 ? -0.452 7.950 -0.743 1.00 91.88 91 VAL A N 1
ATOM 688 C CA . VAL A 1 91 ? -0.808 6.619 -0.224 1.00 91.88 91 VAL A CA 1
ATOM 689 C C . VAL A 1 91 ? -0.322 5.515 -1.165 1.00 91.88 91 VAL A C 1
ATOM 691 O O . VAL A 1 91 ? 0.245 4.515 -0.710 1.00 91.88 91 VAL A O 1
ATOM 694 N N . PHE A 1 92 ? -0.475 5.707 -2.476 1.00 94.12 92 PHE A N 1
ATOM 695 C CA . PHE A 1 92 ? 0.067 4.783 -3.470 1.00 94.12 92 PHE A CA 1
ATOM 696 C C . PHE A 1 92 ? 1.601 4.711 -3.412 1.00 94.12 92 PHE A C 1
ATOM 698 O O . PHE A 1 92 ? 2.163 3.615 -3.355 1.00 94.12 92 PHE A O 1
ATOM 705 N N . GLN A 1 93 ? 2.291 5.854 -3.338 1.00 94.06 93 GLN A N 1
ATOM 706 C CA . GLN A 1 93 ? 3.749 5.913 -3.170 1.00 94.06 93 GLN A CA 1
ATOM 707 C C . GLN A 1 93 ? 4.217 5.228 -1.879 1.00 94.06 93 GLN A C 1
ATOM 709 O O . GLN A 1 93 ? 5.203 4.494 -1.907 1.00 94.06 93 GLN A O 1
ATOM 714 N N . ALA A 1 94 ? 3.489 5.383 -0.772 1.00 93.56 94 ALA A N 1
ATOM 715 C CA . ALA A 1 94 ? 3.782 4.699 0.484 1.00 93.56 94 ALA A CA 1
ATOM 716 C C . ALA A 1 94 ? 3.622 3.171 0.366 1.00 93.56 94 ALA A C 1
ATOM 718 O O . ALA A 1 94 ? 4.452 2.413 0.878 1.00 93.56 94 ALA A O 1
ATOM 719 N N . ALA A 1 95 ? 2.594 2.700 -0.347 1.00 95.38 95 ALA A N 1
ATOM 720 C CA . ALA A 1 95 ? 2.424 1.277 -0.632 1.00 95.38 95 ALA A CA 1
ATOM 721 C C . ALA A 1 95 ? 3.549 0.736 -1.530 1.00 95.38 95 ALA A C 1
ATOM 723 O O . ALA A 1 95 ? 4.082 -0.343 -1.260 1.00 95.38 95 ALA A O 1
ATOM 724 N N . LEU A 1 96 ? 3.973 1.500 -2.541 1.00 95.19 96 LEU A N 1
ATOM 725 C CA . LEU A 1 96 ? 5.140 1.159 -3.351 1.00 95.19 96 LEU A CA 1
ATOM 726 C C . LEU A 1 96 ? 6.408 1.113 -2.492 1.00 95.19 96 LEU A C 1
ATOM 728 O O . LEU A 1 96 ? 7.114 0.114 -2.534 1.00 95.19 96 LEU A O 1
ATOM 732 N N . GLN A 1 97 ? 6.666 2.107 -1.641 1.00 93.88 97 GLN A N 1
ATOM 733 C CA . GLN A 1 97 ? 7.819 2.105 -0.733 1.00 93.88 97 GLN A CA 1
ATOM 734 C C . GLN A 1 97 ? 7.861 0.853 0.148 1.00 93.88 97 GLN A C 1
ATOM 736 O O . GLN A 1 97 ? 8.927 0.267 0.376 1.00 93.88 97 GLN A O 1
ATOM 741 N N . TRP A 1 98 ? 6.698 0.410 0.631 1.00 94.94 98 TRP A N 1
ATOM 742 C CA . TRP A 1 98 ? 6.594 -0.843 1.365 1.00 94.94 98 TRP A CA 1
ATOM 743 C C . TRP A 1 98 ? 7.026 -2.045 0.517 1.00 94.94 98 TRP A C 1
ATOM 745 O O . TRP A 1 98 ? 7.719 -2.916 1.036 1.00 94.94 98 TRP A O 1
ATOM 755 N N . MET A 1 99 ? 6.683 -2.101 -0.771 1.00 95.12 99 MET A N 1
ATOM 756 C CA . MET A 1 99 ? 7.124 -3.191 -1.651 1.00 95.12 99 MET A CA 1
ATOM 757 C C . MET A 1 99 ? 8.648 -3.257 -1.805 1.00 95.12 99 MET A C 1
ATOM 759 O O . MET A 1 99 ? 9.199 -4.351 -1.868 1.00 95.12 99 MET A O 1
ATOM 763 N N . TYR A 1 100 ? 9.336 -2.112 -1.825 1.00 94.88 100 TYR A N 1
ATOM 764 C CA . TYR A 1 100 ? 10.802 -2.079 -1.920 1.00 94.88 100 TYR A CA 1
ATOM 765 C C . TYR A 1 100 ? 11.476 -2.488 -0.613 1.00 94.88 100 TYR A C 1
ATOM 767 O O . TYR A 1 100 ? 12.497 -3.172 -0.616 1.00 94.88 100 TYR A O 1
ATOM 775 N N . THR A 1 101 ? 10.932 -2.032 0.514 1.00 93.69 101 THR A N 1
ATOM 776 C CA . THR A 1 101 ? 11.663 -2.048 1.788 1.00 93.69 101 THR A CA 1
ATOM 777 C C . THR A 1 101 ? 11.148 -3.088 2.775 1.00 93.69 101 THR A C 1
ATOM 779 O O . THR A 1 101 ? 11.896 -3.523 3.652 1.00 93.69 101 THR A O 1
ATOM 782 N N . GLY A 1 102 ? 9.858 -3.439 2.706 1.00 91.81 102 GLY A N 1
ATOM 783 C CA . GLY A 1 102 ? 9.139 -4.198 3.734 1.00 91.81 102 GLY A CA 1
ATOM 784 C C . GLY A 1 102 ? 9.252 -3.585 5.137 1.00 91.81 102 GLY A C 1
ATOM 785 O O . GLY A 1 102 ? 9.044 -4.276 6.138 1.00 91.81 102 GLY A O 1
ATOM 786 N N . SER A 1 103 ? 9.661 -2.315 5.232 1.00 88.00 103 SER A N 1
ATOM 787 C CA . SER A 1 103 ? 10.148 -1.716 6.467 1.00 88.00 103 SER A CA 1
ATOM 788 C C . SER A 1 103 ? 9.159 -0.703 6.994 1.00 88.00 103 SER A C 1
ATOM 790 O O . SER A 1 103 ? 8.838 0.304 6.365 1.00 88.00 103 SER A O 1
ATOM 792 N N . ARG A 1 104 ? 8.718 -0.948 8.226 1.00 85.19 104 ARG A N 1
ATOM 793 C CA . ARG A 1 104 ? 7.821 -0.033 8.914 1.00 85.19 104 ARG A CA 1
ATOM 794 C C . ARG A 1 104 ? 8.466 1.328 9.192 1.00 85.19 104 ARG A C 1
ATOM 796 O O . ARG A 1 104 ? 7.774 2.333 9.197 1.00 85.19 104 ARG A O 1
ATOM 803 N N . VAL A 1 105 ? 9.775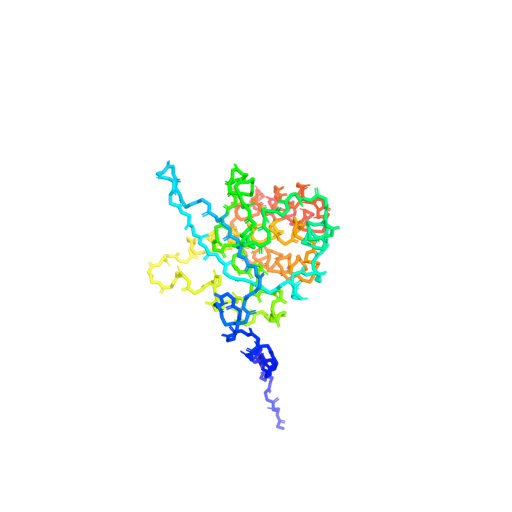 1.349 9.421 1.00 84.19 105 VAL A N 1
ATOM 804 C CA . VAL A 1 105 ? 10.512 2.580 9.729 1.00 84.19 105 VAL A CA 1
ATOM 805 C C . VAL A 1 105 ? 10.529 3.512 8.519 1.00 84.19 105 VAL A C 1
ATOM 807 O O . VAL A 1 105 ? 10.246 4.695 8.668 1.00 84.19 105 VAL A O 1
ATOM 810 N N . GLU A 1 106 ? 10.792 2.963 7.332 1.00 80.81 106 GLU A N 1
ATOM 811 C CA . GLU A 1 106 ? 10.789 3.726 6.076 1.00 80.81 106 GLU A CA 1
ATOM 812 C C . GLU A 1 106 ? 9.373 4.191 5.721 1.00 80.81 106 GLU A C 1
ATOM 814 O O . GLU A 1 106 ? 9.167 5.331 5.311 1.00 80.81 106 GLU A O 1
ATOM 819 N N . LEU A 1 107 ? 8.376 3.329 5.952 1.00 80.69 107 LEU A N 1
ATOM 820 C CA . LEU A 1 107 ? 6.975 3.689 5.769 1.00 80.69 107 LEU A CA 1
ATOM 821 C C . LEU A 1 107 ? 6.558 4.831 6.704 1.00 80.69 107 LEU A C 1
ATOM 823 O O . LEU A 1 107 ? 5.862 5.740 6.267 1.00 80.69 107 LEU A O 1
ATOM 827 N N . ASP A 1 108 ? 6.984 4.805 7.971 1.00 80.50 108 ASP A N 1
ATOM 828 C CA . ASP A 1 108 ? 6.644 5.863 8.922 1.00 80.50 108 ASP A CA 1
ATOM 829 C C . ASP A 1 108 ? 7.268 7.209 8.533 1.00 80.50 108 ASP A C 1
ATOM 831 O O . ASP A 1 108 ? 6.602 8.240 8.639 1.00 80.50 108 ASP A O 1
ATOM 835 N N . ALA A 1 109 ? 8.509 7.192 8.039 1.00 74.50 109 ALA A N 1
ATOM 836 C CA . ALA A 1 109 ? 9.197 8.385 7.553 1.00 74.50 109 ALA A CA 1
ATOM 837 C C . ALA A 1 109 ? 8.507 9.009 6.327 1.00 74.50 109 ALA A C 1
ATOM 839 O O . ALA A 1 109 ? 8.497 10.227 6.183 1.00 74.50 109 ALA A O 1
ATOM 840 N N . MET A 1 110 ? 7.905 8.192 5.458 1.00 69.25 110 MET A N 1
ATOM 841 C CA . MET A 1 110 ? 7.221 8.675 4.255 1.00 69.25 110 MET A CA 1
ATOM 842 C C . MET A 1 110 ? 5.762 9.075 4.509 1.00 69.25 110 MET A C 1
ATOM 844 O O . MET A 1 110 ? 5.322 10.131 4.060 1.00 69.25 110 MET A O 1
ATOM 848 N N . ALA A 1 111 ? 5.002 8.228 5.207 1.00 67.69 111 ALA A N 1
ATOM 849 C CA . ALA A 1 111 ? 3.550 8.355 5.321 1.00 67.69 111 ALA A CA 1
ATOM 850 C C . ALA A 1 111 ? 3.095 9.212 6.512 1.00 67.69 111 ALA A C 1
ATOM 852 O O . ALA A 1 111 ? 1.991 9.753 6.481 1.00 67.69 111 ALA A O 1
ATOM 853 N N . PHE A 1 112 ? 3.903 9.331 7.576 1.00 67.44 112 PHE A N 1
ATOM 854 C CA . PHE A 1 112 ? 3.456 9.943 8.838 1.00 67.44 112 PHE A CA 1
ATOM 855 C C . PHE A 1 112 ? 4.304 11.132 9.315 1.00 67.44 112 PHE A C 1
ATOM 857 O O . PHE A 1 112 ? 3.996 11.690 10.369 1.00 67.44 112 PHE A O 1
ATOM 864 N N . ASP A 1 113 ? 5.313 11.558 8.547 1.00 59.28 113 ASP A N 1
ATOM 865 C CA . ASP A 1 113 ? 6.116 12.757 8.849 1.00 59.28 113 ASP A CA 1
ATOM 866 C C . ASP A 1 113 ? 5.471 14.064 8.326 1.00 59.28 113 ASP A C 1
ATOM 868 O O . ASP A 1 113 ? 5.849 15.163 8.725 1.00 59.28 113 ASP A O 1
ATOM 872 N N . GLN A 1 114 ? 4.413 13.980 7.504 1.00 49.22 114 GLN A N 1
ATOM 873 C CA . GLN A 1 114 ? 3.714 15.143 6.923 1.00 49.22 114 GLN A CA 1
ATOM 874 C C . GLN A 1 114 ? 2.803 15.933 7.895 1.00 49.22 114 GLN A C 1
ATOM 876 O O . GLN A 1 114 ? 1.810 16.532 7.485 1.00 49.22 114 GLN A O 1
ATOM 881 N N . GLY A 1 115 ? 3.094 15.995 9.197 1.00 46.47 115 GLY A N 1
ATOM 882 C CA . GLY A 1 115 ? 2.217 16.767 10.084 1.00 46.47 115 GLY A CA 1
ATOM 883 C C . GLY A 1 115 ? 2.561 16.766 11.560 1.00 46.47 115 GLY A C 1
ATOM 884 O O . GLY A 1 115 ? 1.747 16.337 12.379 1.00 46.47 115 GLY A O 1
ATOM 885 N N . THR A 1 116 ? 3.717 17.317 11.929 1.00 46.22 116 THR A N 1
ATOM 886 C CA . THR A 1 116 ? 4.005 17.688 13.327 1.00 46.22 116 THR A CA 1
ATOM 887 C C . THR A 1 116 ? 4.314 19.171 13.509 1.00 46.22 116 THR A C 1
ATOM 889 O O . THR A 1 116 ? 5.096 19.534 14.382 1.00 46.22 116 THR A O 1
ATOM 892 N N . GLU A 1 117 ? 3.653 20.053 12.760 1.00 41.16 117 GLU A N 1
ATOM 893 C CA . GLU A 1 117 ? 3.604 21.476 13.108 1.00 41.16 117 GLU A CA 1
ATOM 894 C C . GLU A 1 117 ? 2.178 21.882 13.521 1.00 41.16 117 GLU A C 1
ATOM 896 O O . GLU A 1 117 ? 1.324 22.229 12.714 1.00 41.16 117 GLU A O 1
ATOM 901 N N . GLY A 1 118 ? 1.910 21.824 14.834 1.00 44.34 118 GLY A N 1
ATOM 902 C CA . GLY A 1 118 ? 0.923 22.707 15.474 1.00 44.34 118 GLY A CA 1
ATOM 903 C C . GLY A 1 118 ? -0.486 22.182 15.791 1.00 44.34 118 GLY A C 1
ATOM 904 O O . GLY A 1 118 ? -1.293 22.953 16.315 1.00 44.34 118 GLY A O 1
ATOM 905 N N . THR A 1 119 ? -0.837 20.916 15.557 1.00 41.88 119 THR A N 1
ATOM 906 C CA . THR A 1 119 ? -2.213 20.437 15.806 1.00 41.88 119 THR A CA 1
ATOM 907 C C . THR A 1 119 ? -2.457 19.954 17.243 1.00 41.88 119 THR A C 1
ATOM 909 O O . THR A 1 119 ? -1.728 19.146 17.817 1.00 41.88 119 THR A O 1
ATOM 912 N N . ARG A 1 120 ? -3.549 20.455 17.846 1.00 48.34 120 ARG A N 1
ATOM 913 C CA . ARG A 1 120 ? -4.113 19.984 19.126 1.00 48.34 120 ARG A CA 1
ATOM 914 C C . ARG A 1 120 ? -4.207 18.450 19.131 1.00 48.34 120 ARG A C 1
ATOM 916 O O . ARG A 1 120 ? -4.696 17.873 18.165 1.00 48.34 120 ARG A O 1
ATOM 923 N N . LYS A 1 121 ? -3.851 17.815 20.257 1.00 50.47 121 LYS A N 1
ATOM 924 C CA . LYS A 1 121 ? -3.806 16.349 20.498 1.00 50.47 121 LYS A CA 1
ATOM 925 C C . LYS A 1 121 ? -4.994 15.502 19.985 1.00 50.47 121 LYS A C 1
ATOM 927 O O . LYS A 1 121 ? -4.841 14.292 19.899 1.00 50.47 121 LYS A O 1
ATOM 932 N N . GLY A 1 122 ? -6.155 16.088 19.678 1.00 53.12 122 GLY A N 1
ATOM 933 C CA . GLY A 1 122 ? -7.313 15.374 19.122 1.00 53.12 122 GLY A CA 1
ATOM 934 C C . GLY A 1 122 ? -7.362 15.297 17.589 1.00 53.12 122 GLY A C 1
ATOM 935 O O . GLY A 1 122 ? -7.853 14.307 17.061 1.00 53.12 122 GLY A O 1
ATOM 936 N N . GLY A 1 123 ? -6.833 16.294 16.869 1.00 65.06 123 GLY A N 1
ATOM 937 C CA . GLY A 1 123 ? -6.933 16.355 15.402 1.00 65.06 123 GLY A CA 1
ATOM 938 C C . GLY A 1 123 ? -5.961 15.413 14.694 1.00 65.06 123 GLY A C 1
ATOM 939 O O . GLY A 1 123 ? -6.336 14.726 13.752 1.00 65.06 123 GLY A O 1
ATOM 940 N N . TRP A 1 124 ? -4.733 15.307 15.209 1.00 75.31 124 TRP A N 1
ATOM 941 C CA . TRP A 1 124 ? -3.696 14.443 14.635 1.00 75.31 124 TRP A CA 1
ATOM 942 C C . TRP A 1 124 ? -4.094 12.958 14.615 1.00 75.31 124 TRP A C 1
ATOM 944 O O . TRP A 1 124 ? -3.776 12.246 13.671 1.00 75.31 124 TRP A O 1
ATOM 954 N N . LEU A 1 125 ? -4.834 12.492 15.629 1.00 76.56 125 LEU A N 1
ATOM 955 C CA . LEU A 1 125 ? -5.237 11.088 15.727 1.00 76.56 125 LEU A CA 1
ATOM 956 C C . LEU A 1 125 ? -6.217 10.684 14.618 1.00 76.56 125 LEU A C 1
ATOM 958 O O . LEU A 1 125 ? -6.094 9.593 14.069 1.00 76.56 125 LEU A O 1
ATOM 962 N N . MET A 1 126 ? -7.169 11.562 14.288 1.00 82.69 126 MET A N 1
ATOM 963 C CA . MET A 1 126 ? -8.108 11.332 13.186 1.00 82.69 126 MET A CA 1
ATOM 964 C C . MET A 1 126 ? -7.405 11.369 11.833 1.00 82.69 126 MET A C 1
ATOM 966 O O . MET A 1 126 ? -7.669 10.511 10.999 1.00 82.69 126 MET A O 1
ATOM 970 N N . VAL A 1 127 ? -6.477 12.311 11.641 1.00 82.75 127 VAL A N 1
ATOM 971 C CA . VAL A 1 127 ? -5.671 12.401 10.414 1.00 82.75 127 VAL A CA 1
ATOM 972 C C . VAL A 1 127 ? -4.856 11.123 10.216 1.00 82.75 127 VAL A C 1
ATOM 974 O O . VAL A 1 127 ? -4.943 10.495 9.165 1.00 82.75 127 VAL A O 1
ATOM 977 N N . LEU A 1 128 ? -4.141 10.674 11.254 1.00 83.88 128 LEU A N 1
ATOM 978 C CA . LEU A 1 128 ? -3.394 9.419 11.208 1.00 83.88 128 LEU A CA 1
ATOM 979 C C . LEU A 1 128 ? -4.309 8.223 10.914 1.00 83.88 128 LEU A C 1
ATOM 981 O O . LEU A 1 128 ? -3.944 7.350 10.131 1.00 83.88 128 LEU A O 1
ATOM 985 N N . CYS A 1 129 ? -5.487 8.170 11.542 1.00 88.81 129 CYS A N 1
ATOM 986 C CA . CYS A 1 129 ? -6.464 7.118 11.283 1.00 88.81 129 CYS A CA 1
ATOM 987 C C . CYS A 1 129 ? -6.868 7.090 9.804 1.00 88.81 129 CYS A C 1
ATOM 989 O O . CYS A 1 129 ? -6.831 6.018 9.210 1.00 88.81 129 CYS A O 1
ATOM 991 N N . GLY A 1 130 ? -7.194 8.244 9.213 1.00 89.56 130 GLY A N 1
ATOM 992 C CA . GLY A 1 130 ? -7.545 8.361 7.794 1.00 89.56 130 GLY A CA 1
ATOM 993 C C . GLY A 1 130 ? -6.447 7.828 6.875 1.00 89.56 130 GLY A C 1
ATOM 994 O O . GLY A 1 130 ? -6.698 6.911 6.098 1.00 89.56 130 GLY A O 1
ATOM 995 N N . ILE A 1 131 ? -5.205 8.288 7.060 1.00 88.56 131 ILE A N 1
ATOM 996 C CA . ILE A 1 131 ? -4.056 7.847 6.245 1.00 88.56 131 ILE A CA 1
ATOM 997 C C . ILE A 1 131 ? -3.862 6.326 6.337 1.00 88.56 131 ILE A C 1
ATOM 999 O O . ILE A 1 131 ? -3.643 5.649 5.335 1.00 88.56 131 ILE A O 1
ATOM 1003 N N . VAL A 1 132 ? -3.950 5.753 7.543 1.00 91.50 132 VAL A N 1
ATOM 1004 C CA . VAL A 1 132 ? -3.772 4.303 7.729 1.00 91.50 132 VAL A CA 1
ATOM 1005 C C . VAL A 1 132 ? -4.926 3.505 7.113 1.00 91.50 132 VAL A C 1
ATOM 1007 O O . VAL A 1 132 ? -4.701 2.395 6.630 1.00 91.50 132 VAL A O 1
ATOM 1010 N N . VAL A 1 133 ? -6.149 4.039 7.134 1.00 93.38 133 VAL A N 1
ATOM 1011 C CA . VAL A 1 133 ? -7.327 3.434 6.495 1.00 93.38 133 VAL A CA 1
ATOM 1012 C C . VAL A 1 133 ? -7.160 3.411 4.977 1.00 93.38 133 VAL A C 1
ATOM 1014 O O . VAL A 1 133 ? -7.317 2.351 4.374 1.00 93.38 133 VAL A O 1
ATOM 1017 N N . GLU A 1 134 ? -6.771 4.528 4.367 1.00 93.12 134 GLU A N 1
ATOM 1018 C CA . GLU A 1 134 ? -6.507 4.598 2.924 1.00 93.12 134 GLU A CA 1
ATOM 1019 C C . GLU A 1 134 ? -5.364 3.658 2.523 1.00 93.12 134 GLU A C 1
ATOM 1021 O O . GLU A 1 134 ? -5.492 2.881 1.575 1.00 93.12 134 GLU A O 1
ATOM 1026 N N . LEU A 1 135 ? -4.279 3.632 3.304 1.00 94.44 135 LEU A N 1
ATOM 1027 C CA . LEU A 1 135 ? -3.163 2.716 3.072 1.00 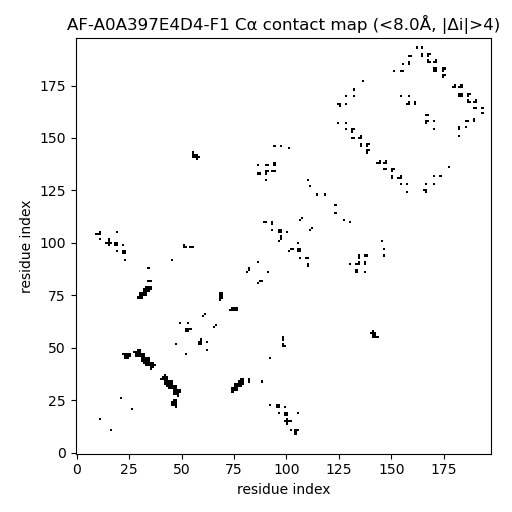94.44 135 LEU A CA 1
ATOM 1028 C C . LEU A 1 135 ? -3.568 1.247 3.224 1.00 94.44 135 LEU A C 1
ATOM 1030 O O . LEU A 1 135 ? -3.063 0.392 2.499 1.00 94.44 135 LEU A O 1
ATOM 1034 N N . LEU A 1 136 ? -4.480 0.930 4.145 1.00 95.50 136 LEU A N 1
ATOM 1035 C CA . LEU A 1 136 ? -5.037 -0.414 4.291 1.00 95.50 136 LEU A CA 1
ATOM 1036 C C . LEU A 1 136 ? -5.857 -0.820 3.059 1.00 95.50 136 LEU A C 1
ATOM 1038 O O . LEU A 1 136 ? -5.696 -1.941 2.570 1.00 95.50 136 LEU A O 1
ATOM 1042 N N . VAL A 1 137 ? -6.710 0.075 2.556 1.00 95.31 137 VAL A N 1
ATOM 1043 C CA . VAL A 1 137 ? -7.488 -0.157 1.329 1.00 95.31 137 VAL A CA 1
ATOM 1044 C C . VAL A 1 137 ? -6.543 -0.380 0.149 1.00 95.31 137 VAL A C 1
ATOM 1046 O O . VAL A 1 137 ? -6.690 -1.371 -0.570 1.00 95.31 137 VAL A O 1
ATOM 1049 N N . MET A 1 138 ? -5.514 0.461 0.012 1.00 95.44 138 MET A N 1
ATOM 1050 C CA . MET A 1 138 ? -4.501 0.322 -1.033 1.00 95.44 138 MET A CA 1
ATOM 1051 C C . MET A 1 138 ? -3.743 -1.002 -0.928 1.00 95.44 138 MET A C 1
ATOM 1053 O O . MET A 1 138 ? -3.595 -1.720 -1.916 1.00 95.44 138 MET A O 1
ATOM 1057 N N . ALA A 1 139 ? -3.307 -1.368 0.276 1.00 96.00 139 ALA A N 1
ATOM 1058 C CA . ALA A 1 139 ? -2.615 -2.625 0.520 1.00 96.00 139 ALA A CA 1
ATOM 1059 C C . ALA A 1 139 ? -3.476 -3.835 0.138 1.00 96.00 139 ALA A C 1
ATOM 1061 O O . ALA A 1 139 ? -2.967 -4.770 -0.477 1.00 96.00 139 ALA A O 1
ATOM 1062 N N . ASN A 1 140 ? -4.774 -3.811 0.458 1.00 95.56 140 ASN A N 1
ATOM 1063 C CA . ASN A 1 140 ? -5.689 -4.887 0.086 1.00 95.56 140 ASN A CA 1
ATOM 1064 C C . ASN A 1 140 ? -5.896 -4.955 -1.437 1.00 95.56 140 ASN A C 1
ATOM 1066 O O . ASN A 1 140 ? -5.840 -6.037 -2.015 1.00 95.56 140 ASN A O 1
ATOM 1070 N N . MET A 1 141 ? -6.061 -3.805 -2.099 1.00 93.88 141 MET A N 1
ATOM 1071 C CA . MET A 1 141 ? -6.202 -3.729 -3.558 1.00 93.88 141 MET A CA 1
ATOM 1072 C C . MET A 1 141 ? -4.974 -4.289 -4.290 1.00 93.88 141 MET A C 1
ATOM 1074 O O . MET A 1 141 ? -5.113 -5.018 -5.271 1.00 93.88 141 MET A O 1
ATOM 1078 N N . LEU A 1 142 ? -3.772 -3.967 -3.803 1.00 95.12 142 LEU A N 1
ATOM 1079 C CA . LEU A 1 142 ? -2.514 -4.423 -4.394 1.00 95.12 142 LEU A CA 1
ATOM 1080 C C . LEU A 1 142 ? -2.159 -5.877 -4.023 1.00 95.12 142 LEU A C 1
ATOM 1082 O O . LEU A 1 142 ? -1.299 -6.479 -4.669 1.00 95.12 142 LEU A O 1
ATOM 1086 N N . GLY A 1 143 ? -2.822 -6.458 -3.017 1.00 95.44 143 GLY A N 1
ATOM 1087 C CA . GLY A 1 143 ? -2.532 -7.802 -2.505 1.00 95.44 143 GLY A CA 1
ATOM 1088 C C . GLY A 1 143 ? -1.289 -7.863 -1.609 1.00 95.44 143 GLY A C 1
ATOM 1089 O O . GLY A 1 143 ? -0.539 -8.835 -1.651 1.00 95.44 143 GLY A O 1
ATOM 1090 N N . LEU A 1 144 ? -1.033 -6.814 -0.822 1.00 96.44 144 LEU A N 1
ATOM 1091 C CA . LEU A 1 144 ? 0.127 -6.687 0.065 1.00 96.44 144 LEU A CA 1
ATOM 1092 C C . LEU A 1 144 ? -0.205 -7.151 1.495 1.00 96.44 144 LEU A C 1
ATOM 1094 O O . LEU A 1 144 ? -0.326 -6.336 2.412 1.00 96.44 144 LEU A O 1
ATOM 1098 N N . ASP A 1 145 ? -0.309 -8.465 1.716 1.00 94.69 145 ASP A N 1
ATOM 1099 C CA . ASP A 1 145 ? -0.739 -9.057 3.001 1.00 94.69 145 ASP A CA 1
ATOM 1100 C C . ASP A 1 145 ? 0.081 -8.586 4.216 1.00 94.69 145 ASP A C 1
ATOM 1102 O O . ASP A 1 145 ? -0.452 -8.334 5.304 1.00 94.69 145 ASP A O 1
ATOM 1106 N N . GLY A 1 146 ? 1.398 -8.431 4.034 1.00 93.81 146 GLY A N 1
ATOM 1107 C CA . GLY A 1 146 ? 2.290 -7.916 5.073 1.00 93.81 146 GLY A CA 1
ATOM 1108 C C . GLY A 1 146 ? 1.910 -6.499 5.512 1.00 93.81 146 GLY A C 1
ATOM 1109 O O . GLY A 1 146 ? 1.837 -6.224 6.712 1.00 93.81 146 GLY A O 1
ATOM 1110 N N . LEU A 1 147 ? 1.592 -5.624 4.553 1.00 94.88 147 LEU A N 1
ATOM 1111 C CA . LEU A 1 147 ? 1.168 -4.251 4.824 1.00 94.88 147 LEU A CA 1
ATOM 1112 C C . LEU A 1 147 ? -0.242 -4.209 5.423 1.00 94.88 147 LEU A C 1
ATOM 1114 O O . LEU A 1 147 ? -0.460 -3.492 6.397 1.00 94.88 147 LEU A O 1
ATOM 1118 N N . VAL A 1 148 ? -1.169 -5.039 4.930 1.00 95.38 148 VAL A N 1
ATOM 1119 C CA . VAL A 1 148 ? -2.520 -5.197 5.503 1.00 95.38 148 VAL A CA 1
ATOM 1120 C C . VAL A 1 148 ? -2.441 -5.542 6.993 1.00 95.38 148 VAL A C 1
ATOM 1122 O O . VAL A 1 148 ? -3.094 -4.903 7.825 1.00 95.38 148 VAL A O 1
ATOM 1125 N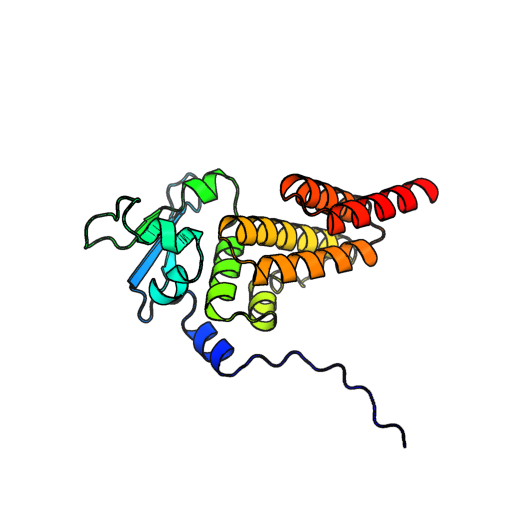 N . SER A 1 149 ? -1.598 -6.511 7.360 1.00 93.44 149 SER A N 1
ATOM 1126 C CA . SER A 1 149 ? -1.378 -6.910 8.757 1.00 93.44 149 SER A CA 1
ATOM 1127 C C . SER A 1 149 ? -0.832 -5.757 9.607 1.00 93.44 149 SER A C 1
ATOM 1129 O O . SER A 1 149 ? -1.311 -5.499 10.720 1.00 93.44 149 SER A O 1
ATOM 1131 N N . VAL A 1 150 ? 0.134 -5.010 9.065 1.00 92.50 150 VAL A N 1
ATOM 1132 C CA . VAL A 1 150 ? 0.723 -3.844 9.729 1.00 92.50 150 VAL A CA 1
ATOM 1133 C C . VAL A 1 150 ? -0.319 -2.745 9.941 1.00 92.50 150 VAL A C 1
ATOM 1135 O O . VAL A 1 150 ? -0.478 -2.300 11.081 1.00 92.50 150 VAL A O 1
ATOM 1138 N N . CYS A 1 151 ? -1.065 -2.346 8.910 1.00 93.62 151 CYS A N 1
ATOM 1139 C CA . CYS A 1 151 ? -2.109 -1.323 9.014 1.00 93.62 151 CYS A CA 1
ATOM 1140 C C . CYS A 1 151 ? -3.197 -1.727 10.014 1.00 93.62 151 CYS A C 1
ATOM 1142 O O . CYS A 1 151 ? -3.524 -0.958 10.917 1.00 93.62 151 CYS A O 1
ATOM 1144 N N . THR A 1 152 ? -3.663 -2.977 9.960 1.00 93.56 152 THR A N 1
ATOM 1145 C CA . THR A 1 152 ? -4.646 -3.515 10.919 1.00 93.56 152 THR A CA 1
ATOM 1146 C C . THR A 1 152 ? -4.148 -3.428 12.360 1.00 93.56 152 THR A C 1
ATOM 1148 O O . THR A 1 152 ? -4.906 -3.084 13.269 1.00 93.56 152 THR A O 1
ATOM 1151 N N . SER A 1 153 ? -2.864 -3.723 12.588 1.00 91.81 153 SER A N 1
ATOM 1152 C CA . SER A 1 153 ? -2.237 -3.634 13.911 1.00 91.81 153 SER A CA 1
ATOM 1153 C C . SER A 1 153 ? -2.172 -2.194 14.423 1.00 91.81 153 SER A C 1
ATOM 1155 O O . SER A 1 153 ? -2.411 -1.958 15.611 1.00 91.81 153 SER A O 1
ATOM 1157 N N . ILE A 1 154 ? -1.900 -1.218 13.548 1.00 89.94 154 ILE A N 1
ATOM 1158 C CA . ILE A 1 154 ? -1.972 0.206 13.903 1.00 89.94 154 ILE A CA 1
ATOM 1159 C C . ILE A 1 154 ? -3.405 0.575 14.273 1.00 89.94 154 ILE A C 1
ATOM 1161 O O . ILE A 1 154 ? -3.614 1.060 15.380 1.00 89.94 154 ILE A O 1
ATOM 1165 N N . LEU A 1 155 ? -4.380 0.315 13.395 1.00 91.69 155 LEU A N 1
ATOM 1166 C CA . LEU A 1 155 ? -5.779 0.695 13.619 1.00 91.69 155 LEU A CA 1
ATOM 1167 C C . LEU A 1 155 ? -6.319 0.070 14.904 1.00 91.69 155 LEU A C 1
ATOM 1169 O O . LEU A 1 155 ? -6.906 0.763 15.726 1.00 91.69 155 LEU A O 1
ATOM 1173 N N . SER A 1 156 ? -6.008 -1.203 15.159 1.00 91.62 156 SER A N 1
ATOM 1174 C CA . SER A 1 156 ? -6.370 -1.875 16.414 1.00 91.62 156 SER A CA 1
ATOM 1175 C C . SER A 1 156 ? -5.792 -1.153 17.641 1.00 91.62 156 SER A C 1
ATOM 1177 O O . SER A 1 156 ? -6.473 -1.018 18.658 1.00 91.62 156 SER A O 1
ATOM 1179 N N . LYS A 1 157 ? -4.545 -0.663 17.574 1.00 89.75 157 LYS A N 1
ATOM 1180 C CA . LYS A 1 157 ? -3.934 0.126 18.660 1.00 89.75 157 LYS A CA 1
ATOM 1181 C C . LYS A 1 157 ? -4.561 1.514 18.776 1.00 89.75 157 LYS A C 1
ATOM 1183 O O . LYS A 1 157 ? -4.788 1.961 19.898 1.00 89.75 157 LYS A O 1
ATOM 1188 N N . LEU A 1 158 ? -4.855 2.179 17.659 1.00 87.50 158 LEU A N 1
ATOM 1189 C CA . LEU A 1 158 ? -5.524 3.482 17.647 1.00 87.50 158 LEU A CA 1
ATOM 1190 C C . LEU A 1 158 ? -6.912 3.370 18.279 1.00 87.50 158 LEU A C 1
ATOM 1192 O O . LEU A 1 158 ? -7.190 4.084 19.232 1.00 87.50 158 LEU A O 1
ATOM 1196 N N . VAL A 1 159 ? -7.725 2.400 17.862 1.00 89.44 159 VAL A N 1
ATOM 1197 C CA . VAL A 1 159 ? -9.060 2.144 18.425 1.00 89.44 159 VAL A CA 1
ATOM 1198 C C . VAL A 1 159 ? -8.984 1.849 19.924 1.00 89.44 159 VAL A C 1
ATOM 1200 O O . VAL A 1 159 ? -9.739 2.427 20.695 1.00 89.44 159 VAL A O 1
ATOM 1203 N N . ALA A 1 160 ? -8.039 1.011 20.367 1.00 87.88 160 ALA A N 1
ATOM 1204 C CA . ALA A 1 160 ? -7.886 0.680 21.790 1.00 87.88 160 ALA A CA 1
ATOM 1205 C C . ALA A 1 160 ? -7.422 1.859 22.665 1.00 87.88 160 ALA A C 1
ATOM 1207 O O . ALA A 1 160 ? -7.684 1.877 23.867 1.00 87.88 160 ALA A O 1
ATOM 1208 N N . THR A 1 161 ? -6.672 2.803 22.094 1.00 84.69 161 THR A N 1
ATOM 1209 C CA . THR A 1 161 ? -6.100 3.944 22.831 1.00 84.69 161 THR A CA 1
ATOM 1210 C C . THR A 1 161 ? -6.960 5.199 22.722 1.00 84.69 161 THR A C 1
ATOM 1212 O O . THR A 1 161 ? -6.927 6.050 23.614 1.00 84.69 161 THR A O 1
ATOM 1215 N N . SER A 1 162 ? -7.749 5.314 21.656 1.00 79.06 162 SER A N 1
ATOM 1216 C CA . SER A 1 162 ? -8.660 6.424 21.425 1.00 79.06 162 SER A CA 1
ATOM 1217 C C . SER A 1 162 ? -9.931 6.263 22.259 1.00 79.06 162 SER A C 1
ATOM 1219 O O . SER A 1 162 ? -10.517 5.190 22.327 1.00 79.06 162 SER A O 1
ATOM 1221 N N . LYS A 1 163 ? -10.397 7.358 22.863 1.00 78.81 163 LYS A N 1
ATOM 1222 C CA . LYS A 1 163 ? -11.775 7.468 23.381 1.00 78.81 163 LYS A CA 1
ATOM 1223 C C . LYS A 1 163 ? -12.706 8.144 22.368 1.00 78.81 163 LYS A C 1
ATOM 1225 O O . LYS A 1 163 ? -13.770 8.625 22.735 1.00 78.81 163 LYS A O 1
ATOM 1230 N N . SER A 1 164 ? -12.255 8.265 21.120 1.00 81.81 164 SER A N 1
ATOM 1231 C CA . SER A 1 164 ? -12.988 8.960 20.071 1.00 81.81 164 SER A CA 1
ATOM 1232 C C . SER A 1 164 ? -13.973 8.000 19.417 1.00 81.81 164 SER A C 1
ATOM 1234 O O . SER A 1 164 ? -13.575 6.940 18.923 1.00 81.81 164 SER A O 1
ATOM 1236 N N . SER A 1 165 ? -15.248 8.390 19.401 1.00 86.06 165 SER A N 1
ATOM 1237 C CA . SER A 1 165 ? -16.275 7.673 18.644 1.00 86.06 165 SER A CA 1
ATOM 1238 C C . SER A 1 165 ? -15.947 7.679 17.150 1.00 86.06 165 SER A C 1
ATOM 1240 O O . SER A 1 165 ? -16.092 6.649 16.503 1.00 86.06 165 SER A O 1
ATOM 1242 N N . ASP A 1 166 ? -15.418 8.793 16.637 1.00 87.62 166 ASP A N 1
ATOM 1243 C CA . ASP A 1 166 ? -15.143 8.987 15.209 1.00 87.62 166 ASP A CA 1
ATOM 1244 C C . ASP A 1 166 ? -14.041 8.045 14.694 1.00 87.62 166 ASP A C 1
ATOM 1246 O O . ASP A 1 166 ? -14.159 7.464 13.620 1.00 87.62 166 ASP A O 1
ATOM 1250 N N . VAL A 1 167 ? -12.977 7.819 15.482 1.00 87.81 167 VAL A N 1
ATOM 1251 C CA . VAL A 1 167 ? -11.919 6.848 15.121 1.00 87.81 167 VAL A CA 1
ATOM 1252 C C . VAL A 1 167 ? -12.516 5.446 15.017 1.00 87.81 167 VAL A C 1
ATOM 1254 O O . VAL A 1 167 ? -12.232 4.702 14.079 1.00 87.81 167 VAL A O 1
ATOM 1257 N N . SER A 1 168 ? -13.343 5.081 15.999 1.00 90.50 168 SER A N 1
ATOM 1258 C CA . SER A 1 168 ? -13.934 3.748 16.073 1.00 90.50 168 SER A CA 1
ATOM 1259 C C . SER A 1 168 ? -14.981 3.522 14.980 1.00 90.50 168 SER A C 1
ATOM 1261 O O . SER A 1 168 ? -15.068 2.4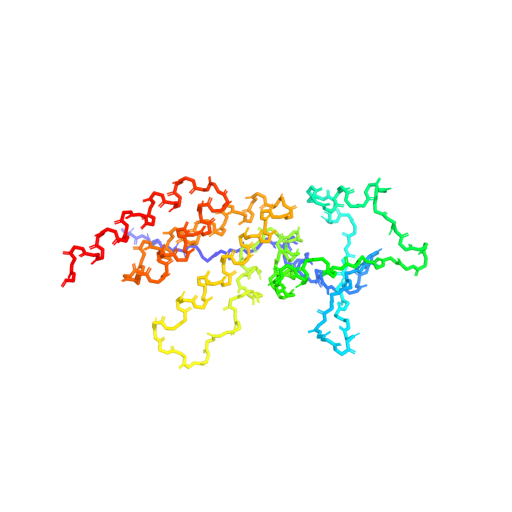06 14.478 1.00 90.50 168 SER A O 1
ATOM 1263 N N . SER A 1 169 ? -15.742 4.548 14.578 1.00 90.81 169 SER A N 1
ATOM 1264 C CA . SER A 1 169 ? -16.713 4.439 13.483 1.00 90.81 169 SER A CA 1
ATOM 1265 C C . SER A 1 169 ? -16.023 4.284 12.130 1.00 90.81 169 SER A C 1
ATOM 1267 O O . SER A 1 169 ? -16.333 3.341 11.409 1.00 90.81 169 SER A O 1
ATOM 1269 N N . VAL A 1 170 ? -15.017 5.111 11.828 1.00 92.00 170 VAL A N 1
ATOM 1270 C CA . VAL A 1 170 ? -14.255 5.004 10.571 1.00 92.00 170 VAL A CA 1
ATOM 1271 C C . VAL A 1 170 ? -13.558 3.641 10.470 1.00 92.00 170 VAL A C 1
ATOM 1273 O O . VAL A 1 170 ? -13.616 2.974 9.437 1.00 92.00 170 VAL A O 1
ATOM 1276 N N . CYS A 1 171 ? -12.942 3.174 11.564 1.00 92.25 171 CYS A N 1
ATOM 1277 C CA . CYS A 1 171 ? -12.316 1.850 11.597 1.00 92.25 171 CYS A CA 1
ATOM 1278 C C . CYS A 1 171 ? -13.337 0.708 11.469 1.00 92.25 171 CYS A C 1
ATOM 1280 O O . CYS A 1 171 ? -13.011 -0.339 10.910 1.00 92.25 171 CYS A O 1
ATOM 1282 N N . PHE A 1 172 ? -14.554 0.883 11.989 1.00 93.06 172 PHE A N 1
ATOM 1283 C CA . PHE A 1 172 ? -15.630 -0.093 11.845 1.00 93.06 172 PHE A CA 1
ATOM 1284 C C . PHE A 1 172 ? -16.088 -0.209 10.388 1.00 93.06 172 PHE A C 1
ATOM 1286 O O . PHE A 1 172 ? -16.178 -1.325 9.879 1.00 93.06 172 PHE A O 1
ATOM 1293 N N . GLU A 1 173 ? -16.320 0.920 9.717 1.00 93.44 173 GLU A N 1
ATOM 1294 C CA . GLU A 1 173 ? -16.773 0.967 8.321 1.00 93.44 173 GLU A CA 1
ATOM 1295 C C . GLU A 1 173 ? -15.772 0.287 7.380 1.00 93.44 173 GLU A C 1
ATOM 1297 O O . GLU A 1 173 ? -16.152 -0.590 6.600 1.00 93.44 173 GLU A O 1
ATOM 1302 N N . VAL A 1 174 ? -14.475 0.601 7.505 1.00 93.56 174 VAL A N 1
ATOM 1303 C CA . VAL A 1 174 ? -13.448 -0.071 6.690 1.00 93.56 174 VAL A CA 1
ATOM 1304 C C . VAL A 1 174 ? -13.297 -1.550 7.060 1.00 93.56 174 VAL A C 1
ATOM 1306 O O . VAL A 1 174 ? -13.087 -2.400 6.196 1.00 93.56 174 VAL A O 1
ATOM 1309 N N . ALA A 1 175 ? -13.419 -1.904 8.343 1.00 93.12 175 ALA A N 1
ATOM 1310 C CA . ALA A 1 175 ? -13.330 -3.300 8.755 1.00 93.12 175 ALA A CA 1
ATOM 1311 C C . ALA A 1 175 ? -14.510 -4.121 8.221 1.00 93.12 175 ALA A C 1
ATOM 1313 O O . ALA A 1 175 ? -14.345 -5.302 7.920 1.00 93.12 175 ALA A O 1
ATOM 1314 N N . GLU A 1 176 ? -15.690 -3.518 8.099 1.00 94.19 176 GLU A N 1
ATOM 1315 C CA . GLU A 1 176 ? -16.843 -4.148 7.470 1.00 94.19 176 GLU A CA 1
ATOM 1316 C C . GLU A 1 176 ? -16.640 -4.312 5.960 1.00 94.19 176 GLU A C 1
ATOM 1318 O O . GLU A 1 176 ? -16.807 -5.426 5.460 1.00 94.19 176 GLU A O 1
ATOM 1323 N N . SER A 1 177 ? -16.206 -3.263 5.254 1.00 93.06 177 SER A N 1
ATOM 1324 C CA . SER A 1 177 ? -16.015 -3.314 3.797 1.00 93.06 177 SER A CA 1
ATOM 1325 C C . SER A 1 177 ? -14.933 -4.312 3.370 1.00 93.06 177 SER A C 1
ATOM 1327 O O . SER A 1 177 ? -15.105 -5.031 2.384 1.00 93.06 177 SER A O 1
ATOM 1329 N N . LEU A 1 178 ? -13.851 -4.429 4.147 1.00 92.19 178 LEU A N 1
ATOM 1330 C CA . LEU A 1 178 ? -12.750 -5.364 3.888 1.00 92.19 178 LEU A CA 1
ATOM 1331 C C . LEU A 1 178 ? -12.920 -6.722 4.602 1.00 92.19 178 LEU A C 1
ATOM 1333 O O . LEU A 1 178 ? -11.998 -7.537 4.599 1.00 92.19 178 LEU A O 1
ATOM 1337 N N . ASN A 1 179 ? -14.080 -6.997 5.216 1.00 92.44 179 ASN A N 1
ATOM 1338 C CA . ASN A 1 179 ? -14.394 -8.245 5.935 1.00 92.44 179 ASN A CA 1
ATOM 1339 C C . ASN A 1 179 ? -13.427 -8.614 7.088 1.00 92.44 179 ASN A C 1
ATOM 1341 O O . ASN A 1 179 ? -13.218 -9.787 7.417 1.00 92.44 179 ASN A O 1
ATOM 1345 N N . MET A 1 180 ? -12.873 -7.618 7.777 1.00 91.12 180 MET A N 1
ATOM 1346 C CA . MET A 1 180 ? -11.929 -7.780 8.887 1.00 91.12 180 MET A CA 1
ATOM 1347 C C . MET A 1 180 ? -12.641 -8.000 10.229 1.00 91.12 180 MET A C 1
ATOM 1349 O O . MET A 1 180 ? -12.710 -7.113 11.082 1.00 91.12 180 MET A O 1
ATOM 1353 N N . GLN A 1 181 ? -13.124 -9.224 10.458 1.00 91.12 181 GLN A N 1
ATOM 1354 C CA . GLN A 1 181 ? -13.962 -9.578 11.620 1.00 91.12 181 GLN A CA 1
ATOM 1355 C C . GLN A 1 181 ? -13.375 -9.173 12.982 1.00 91.12 181 GLN A C 1
ATOM 1357 O O . GLN A 1 181 ? -14.095 -8.709 13.870 1.00 91.12 181 GLN A O 1
ATOM 1362 N N . ARG A 1 182 ? -12.056 -9.319 13.158 1.00 90.44 182 ARG A N 1
ATOM 1363 C CA . ARG A 1 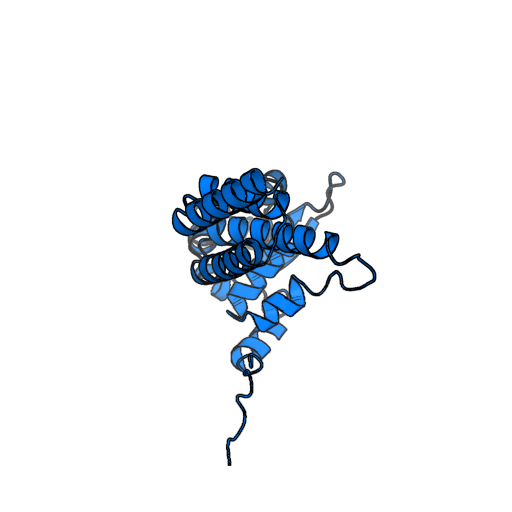182 ? -11.388 -8.993 14.425 1.00 90.44 182 ARG A CA 1
ATOM 1364 C C . ARG A 1 182 ? -11.405 -7.492 14.719 1.00 90.44 182 ARG A C 1
ATOM 1366 O O . ARG A 1 182 ? -11.732 -7.107 15.839 1.00 90.44 182 ARG A O 1
ATOM 1373 N N . LEU A 1 183 ? -11.061 -6.666 13.728 1.00 90.25 183 LEU A N 1
ATOM 1374 C CA . LEU A 1 183 ? -11.067 -5.209 13.874 1.00 90.25 183 LEU A CA 1
ATOM 1375 C C . LEU A 1 183 ? -12.503 -4.696 14.025 1.00 90.25 183 LEU A C 1
ATOM 1377 O O . LEU A 1 183 ? -12.762 -3.886 14.913 1.00 90.25 183 LEU A O 1
ATOM 1381 N N . LYS A 1 184 ? -13.443 -5.255 13.250 1.00 93.06 184 LYS A N 1
ATOM 1382 C CA . LYS A 1 184 ? -14.878 -4.961 13.352 1.00 93.06 184 LYS A CA 1
ATOM 1383 C C . LYS A 1 184 ? -15.392 -5.161 14.778 1.00 93.06 184 LYS A C 1
ATOM 1385 O O . LYS A 1 184 ? -15.886 -4.222 15.394 1.00 93.06 184 LYS A O 1
ATOM 1390 N N . THR A 1 185 ? -15.183 -6.355 15.336 1.00 92.31 185 THR A N 1
ATOM 1391 C CA . THR A 1 185 ? -15.621 -6.695 16.702 1.00 92.31 185 THR A CA 1
ATOM 1392 C C . THR A 1 185 ? -15.017 -5.746 17.738 1.00 92.31 185 THR A C 1
ATOM 1394 O O . THR A 1 185 ? -15.697 -5.309 18.664 1.00 92.31 185 THR A O 1
ATOM 1397 N N . GLN A 1 186 ? -13.736 -5.394 17.588 1.00 91.88 186 GLN A N 1
ATOM 1398 C CA . GLN A 1 186 ? -13.081 -4.457 18.497 1.00 91.88 186 GLN A CA 1
ATOM 1399 C C . GLN A 1 186 ? -13.726 -3.063 18.446 1.00 91.88 186 GLN A C 1
ATOM 1401 O O . GLN A 1 186 ? -13.980 -2.479 19.501 1.00 91.88 186 GLN A O 1
ATOM 1406 N N . CYS A 1 187 ? -14.011 -2.547 17.250 1.00 91.19 187 CYS A N 1
ATOM 1407 C CA . CYS A 1 187 ? -14.659 -1.247 17.084 1.00 91.19 187 CYS A CA 1
ATOM 1408 C C . CYS A 1 187 ? -16.080 -1.248 17.667 1.00 91.19 187 CYS A C 1
ATOM 1410 O O . CYS A 1 187 ? -16.438 -0.311 18.375 1.00 91.19 187 CYS A O 1
ATOM 1412 N N . GLU A 1 188 ? -16.857 -2.322 17.473 1.00 90.88 188 GLU A N 1
ATOM 1413 C CA . GLU A 1 188 ? -18.197 -2.461 18.070 1.00 9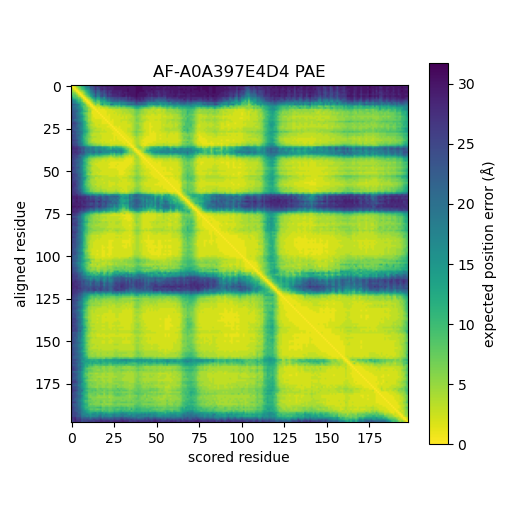0.88 188 GLU A CA 1
ATOM 1414 C C . GLU A 1 188 ? -18.166 -2.385 19.600 1.00 90.88 188 GLU A C 1
ATOM 1416 O O . GLU A 1 188 ? -18.992 -1.703 20.210 1.00 90.88 188 GLU A O 1
ATOM 1421 N N . VAL A 1 189 ? -17.213 -3.077 20.234 1.00 90.62 189 VAL A N 1
ATOM 1422 C CA . VAL A 1 189 ? -17.062 -3.057 21.697 1.00 90.62 189 VAL A CA 1
ATOM 1423 C C . VAL A 1 189 ? -16.721 -1.649 22.183 1.00 90.62 189 VAL A C 1
ATOM 1425 O O . VAL A 1 189 ? -17.305 -1.191 23.167 1.00 90.62 189 VAL A O 1
ATOM 1428 N N . MET A 1 190 ? -15.818 -0.948 21.492 1.00 89.00 190 MET A N 1
ATOM 1429 C CA . MET A 1 190 ? -15.430 0.415 21.867 1.00 89.00 190 MET A CA 1
ATOM 1430 C C . MET A 1 190 ? -16.572 1.417 21.669 1.00 89.00 190 MET A C 1
ATOM 1432 O O . MET A 1 190 ? -16.853 2.192 22.582 1.00 89.00 190 MET A O 1
ATOM 1436 N N . LEU A 1 191 ? -17.294 1.358 20.546 1.00 88.06 191 LEU A N 1
ATOM 1437 C CA . LEU A 1 191 ? -18.453 2.222 20.282 1.00 88.06 191 LEU A CA 1
ATOM 1438 C C . LEU A 1 191 ? -19.559 2.031 21.330 1.00 88.06 191 LEU A C 1
ATOM 1440 O O . LEU A 1 191 ? -20.120 3.005 21.833 1.00 88.06 191 LEU A O 1
ATOM 1444 N N . ARG A 1 192 ? -19.839 0.781 21.730 1.00 87.00 192 ARG A N 1
ATOM 1445 C CA . ARG A 1 192 ? -20.800 0.495 22.810 1.00 87.00 192 ARG A CA 1
ATOM 1446 C C . ARG A 1 192 ? -20.341 1.064 24.151 1.00 87.00 192 ARG A C 1
ATOM 1448 O O . ARG A 1 192 ? -21.159 1.636 24.865 1.00 87.00 192 ARG A O 1
ATOM 1455 N N . ALA A 1 193 ? -19.055 0.931 24.479 1.00 83.06 193 ALA A N 1
ATOM 1456 C CA . ALA A 1 193 ? -18.501 1.454 25.725 1.00 83.06 193 ALA A CA 1
ATOM 1457 C C . ALA A 1 193 ? -18.612 2.986 25.807 1.00 83.06 193 ALA A C 1
ATOM 1459 O O . ALA A 1 193 ? -19.006 3.510 26.849 1.00 83.06 193 ALA A O 1
ATOM 1460 N N . VAL A 1 194 ? -18.338 3.695 24.707 1.00 78.12 194 VAL A N 1
ATOM 1461 C CA . VAL A 1 194 ? -18.475 5.160 24.633 1.00 78.12 194 VAL A CA 1
ATOM 1462 C C . VAL A 1 194 ? -19.926 5.588 24.884 1.00 78.12 194 VAL A C 1
ATOM 1464 O O . VAL A 1 194 ? -20.165 6.437 25.744 1.00 78.12 194 VAL A O 1
ATOM 1467 N N . ASN A 1 195 ? -20.894 4.932 24.236 1.00 73.19 195 ASN A N 1
ATOM 1468 C CA . ASN A 1 195 ? -22.321 5.254 24.369 1.00 73.19 195 ASN A CA 1
ATOM 1469 C C . ASN A 1 195 ? -22.895 5.000 25.772 1.00 73.19 195 ASN A C 1
ATOM 1471 O O . ASN A 1 195 ? -23.885 5.618 26.140 1.00 73.19 195 ASN A O 1
ATOM 1475 N N . THR A 1 196 ? -22.295 4.106 26.563 1.00 73.00 196 THR A N 1
ATOM 1476 C CA . THR A 1 196 ? -22.712 3.866 27.960 1.00 73.00 196 THR A CA 1
ATOM 1477 C C . THR A 1 196 ? -22.130 4.857 28.971 1.00 73.00 196 THR A C 1
ATOM 1479 O O . THR A 1 196 ? -22.537 4.845 30.130 1.00 73.00 196 THR A O 1
ATOM 1482 N N . THR A 1 197 ? -21.155 5.675 28.566 1.00 58.97 197 THR A N 1
ATOM 1483 C CA . THR A 1 197 ? -20.449 6.624 29.451 1.00 58.97 197 THR A CA 1
ATOM 1484 C C . THR A 1 197 ? -20.836 8.091 29.246 1.00 58.97 197 THR A C 1
ATOM 1486 O O . THR A 1 197 ? -20.341 8.940 29.989 1.00 58.97 197 THR A O 1
ATOM 1489 N N . ALA A 1 198 ? -21.687 8.377 28.259 1.00 50.94 198 ALA A N 1
ATOM 1490 C CA . ALA A 1 198 ? -22.298 9.683 28.004 1.00 50.94 198 ALA A CA 1
ATOM 1491 C C . ALA A 1 198 ? -23.693 9.754 28.641 1.00 50.94 198 ALA A C 1
ATOM 1493 O O . ALA A 1 198 ? -24.053 10.855 29.114 1.00 50.94 198 ALA A O 1
#

Sequence (198 aa):
MRTGRHCGRLVTSTFAQDMASVALTAEFADTWFDWPADDDGLVVKIPAHRVVLCEAPYFASMLSGRFREASRDDASLSMAGMAADGMDVYVFQAALQWMYTGSRVELDAMAFDQGTEGTRKGGWLMVLCGIVVELLVMANMLGLDGLVSVCTSILSKLVATSKSSDVSSVCFEVAESLNMQRLKTQCEVMLRAVNTTA

Foldseek 3Di:
DDDDPDPDDPDFDPQLVVLLVPQQDPVPFPAWEWEQPDPVRDTDITTDHLVLLCVFPLSVVVVVPPPPCDPPVHRYDYPHVVVVVVADPLLLSLLSSCSRRVDPVSSCVRQPPPDDPDDDPPPSLVVVLVSLLSNLVNCVNRVPVSSVVVSLVVLLVSLVVDLDLNSLVSQLVSCVVSVVVVSNVSSVVSNVVSVVVD

Organism: Aphanomyces astaci (NCBI:txid112090)

Mean predicted aligned error: 8.62 Å

Radius of gyration: 19.14 Å; Cα contacts (8 Å, |Δi|>4): 231; chains: 1; bounding box: 44×33×67 Å

Solvent-accessible surface area (backbone atoms only — not comparable to full-atom values): 11404 Å² total; per-residue (Å²): 135,87,80,76,85,74,79,74,74,86,75,77,51,71,64,29,54,56,32,54,72,48,47,70,29,72,69,86,40,71,30,32,36,38,32,65,72,52,96,86,68,46,63,50,74,44,31,35,44,61,82,59,41,49,76,25,60,44,46,33,54,47,72,70,66,80,46,85,70,47,61,99,91,40,54,55,44,78,36,52,67,53,44,73,73,68,54,55,70,67,48,50,51,40,53,49,48,33,65,55,31,76,36,68,65,62,38,43,62,67,69,64,60,87,71,84,83,86,71,60,86,71,58,54,56,51,53,52,48,50,56,43,49,53,36,30,53,50,22,56,70,38,52,36,63,74,53,32,53,51,34,51,53,50,52,53,50,47,48,73,72,47,90,49,62,66,56,22,49,56,50,25,54,53,18,57,77,72,66,34,62,69,54,26,53,52,22,54,55,51,48,52,52,54,67,74,72,112

pLDDT: mean 82.08, std 16.35, range [33.38, 96.44]

Secondary structure (DSSP, 8-state):
----------PPPHHHHHHHHHTTSSTT--EEEEEE-STT--EEEEEE-HHHHTTSHHHHHIIIIIS----TT--EEE-H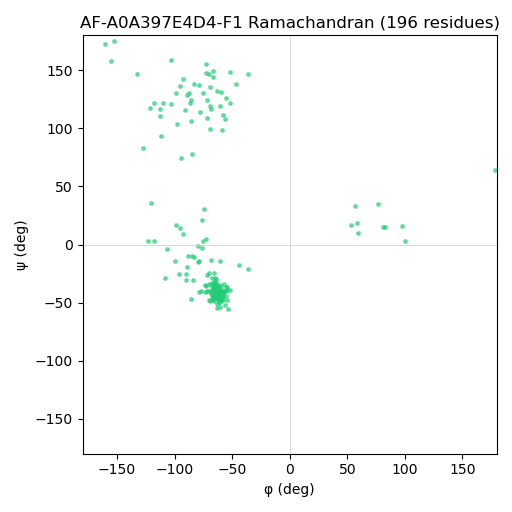HHHHTT--HHHHHHHHHHHHH--HHHHHHHHSSS--SS--TTHHHHHHHHHHHHHHHHHHHHT-HHHHHHHHHHHHHHHHH---HHHHHHHHHHHHHTT-HHHHHHHHHHHHHHHTT-